Protein AF-A0A0H3J138-F1 (afdb_monomer)

Radius of gyration: 18.56 Å; Cα contacts (8 Å, |Δi|>4): 304; chains: 1; bounding box: 46×36×51 Å

Structure (mmCIF, N/CA/C/O backbone):
data_AF-A0A0H3J138-F1
#
_entry.id   AF-A0A0H3J138-F1
#
loop_
_atom_site.group_PDB
_atom_site.id
_atom_site.type_symbol
_atom_site.label_atom_id
_atom_site.label_alt_id
_atom_site.label_comp_id
_atom_site.label_asym_id
_atom_site.label_entity_id
_atom_site.label_seq_id
_atom_site.pdbx_PDB_ins_code
_atom_site.Cartn_x
_atom_site.Cartn_y
_atom_site.Cartn_z
_atom_site.occupancy
_atom_site.B_iso_or_equiv
_atom_site.auth_seq_id
_atom_site.auth_comp_id
_atom_site.auth_asym_id
_atom_site.auth_atom_id
_atom_site.pdbx_PDB_model_num
ATOM 1 N N . MET A 1 1 ? -14.182 -18.355 -0.536 1.00 46.69 1 MET A N 1
ATOM 2 C CA . MET A 1 1 ? -14.315 -16.948 -0.093 1.00 46.69 1 MET A CA 1
ATOM 3 C C . MET A 1 1 ? -13.134 -16.192 -0.667 1.00 46.69 1 MET A C 1
ATOM 5 O O . MET A 1 1 ? -12.049 -16.749 -0.670 1.00 46.69 1 MET A O 1
ATOM 9 N N . GLY A 1 2 ? -13.365 -15.033 -1.284 1.00 59.16 2 GLY A N 1
ATOM 10 C CA . GLY A 1 2 ? -12.344 -14.365 -2.094 1.00 59.16 2 GLY A CA 1
ATOM 11 C C . GLY A 1 2 ? -11.166 -13.872 -1.257 1.00 59.16 2 GLY A C 1
ATOM 12 O O . GLY A 1 2 ? -11.369 -13.222 -0.237 1.00 59.16 2 GLY A O 1
ATOM 13 N N . ASN A 1 3 ? -9.955 -14.162 -1.723 1.00 88.38 3 ASN A N 1
ATOM 14 C CA . ASN A 1 3 ? -8.698 -13.618 -1.225 1.00 88.38 3 ASN A CA 1
ATOM 15 C C . ASN A 1 3 ? -8.660 -12.098 -1.462 1.00 88.38 3 ASN A C 1
ATOM 17 O O . ASN A 1 3 ? -8.148 -11.668 -2.487 1.00 88.38 3 ASN A O 1
ATOM 21 N N . LEU A 1 4 ? -9.259 -11.282 -0.590 1.00 97.00 4 LEU A N 1
ATOM 22 C CA . LEU A 1 4 ? -9.386 -9.834 -0.793 1.00 97.00 4 LEU A CA 1
ATOM 23 C C . LEU A 1 4 ? -8.795 -9.047 0.377 1.00 97.00 4 LEU A C 1
ATOM 25 O O . LEU A 1 4 ? -9.140 -9.275 1.533 1.00 97.00 4 LEU A O 1
ATOM 29 N N . CYS A 1 5 ? -7.952 -8.073 0.053 1.00 98.25 5 CYS A N 1
ATOM 30 C CA . CYS A 1 5 ? -7.464 -7.055 0.969 1.00 98.25 5 CYS A CA 1
ATOM 31 C C . CYS A 1 5 ? -7.887 -5.670 0.472 1.00 98.25 5 CYS A C 1
ATOM 33 O O . CYS A 1 5 ? -7.784 -5.363 -0.717 1.00 98.25 5 CYS A O 1
ATOM 35 N N . TYR A 1 6 ? -8.341 -4.811 1.374 1.00 98.69 6 TYR A N 1
ATOM 36 C CA . TYR A 1 6 ? -8.591 -3.414 1.062 1.00 98.69 6 TYR A CA 1
ATOM 37 C C . TYR A 1 6 ? -7.384 -2.546 1.415 1.00 98.69 6 TYR A C 1
ATOM 39 O O . TYR A 1 6 ? -6.523 -2.910 2.216 1.00 98.69 6 TYR A O 1
ATOM 47 N N . THR A 1 7 ? -7.331 -1.344 0.855 1.00 98.69 7 THR A N 1
ATOM 48 C CA . THR A 1 7 ? -6.440 -0.286 1.341 1.00 98.69 7 THR A CA 1
ATOM 49 C C . THR A 1 7 ? -7.204 1.018 1.457 1.00 98.69 7 THR A C 1
ATOM 51 O O . THR A 1 7 ? -8.141 1.239 0.693 1.00 98.69 7 THR A O 1
ATOM 54 N N . VAL A 1 8 ? -6.786 1.894 2.362 1.00 98.50 8 VAL A N 1
ATOM 55 C CA . VAL A 1 8 ? -7.404 3.206 2.552 1.00 98.50 8 VAL A CA 1
ATOM 56 C C . VAL A 1 8 ? -6.351 4.247 2.925 1.00 98.50 8 VAL A C 1
ATOM 58 O O . VAL A 1 8 ? -5.428 3.988 3.700 1.00 98.50 8 VAL A O 1
ATOM 61 N N . GLY A 1 9 ? -6.475 5.438 2.348 1.00 97.69 9 GLY A N 1
ATOM 62 C CA . GLY A 1 9 ? -5.693 6.612 2.721 1.00 97.69 9 GLY A CA 1
ATOM 63 C C . GLY A 1 9 ? -6.544 7.581 3.521 1.00 97.69 9 GLY A C 1
ATOM 64 O O . GLY A 1 9 ? -7.623 7.949 3.057 1.00 97.69 9 GLY A O 1
ATOM 65 N N . TYR A 1 10 ? -6.082 8.011 4.697 1.00 95.81 10 TYR A N 1
ATOM 66 C CA . TYR A 1 10 ? -6.857 8.979 5.479 1.00 95.81 10 TYR A CA 1
ATOM 67 C C . TYR A 1 10 ? -6.649 10.425 5.017 1.00 95.81 10 TYR A C 1
ATOM 69 O O . TYR A 1 10 ? -7.579 11.213 5.097 1.00 95.81 10 TYR A O 1
ATOM 77 N N . SER A 1 11 ? -5.474 10.783 4.490 1.00 92.62 11 SER A N 1
ATOM 78 C CA . SER A 1 11 ? -5.143 12.123 3.985 1.00 92.62 11 SER A CA 1
ATOM 79 C C . SER A 1 11 ? -5.589 13.244 4.939 1.00 92.62 11 SER A C 1
ATOM 81 O O . SER A 1 11 ? -5.095 13.321 6.060 1.00 92.62 11 SER A O 1
ATOM 83 N N . ASN A 1 12 ? -6.519 14.100 4.520 1.00 89.50 12 ASN A N 1
ATOM 84 C CA . ASN A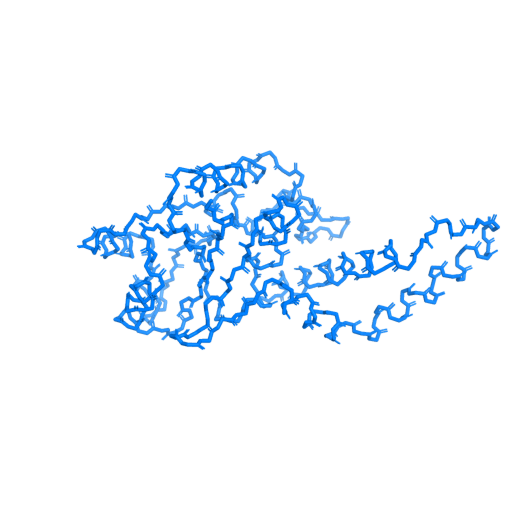 1 12 ? -7.159 15.143 5.325 1.00 89.50 12 ASN A CA 1
ATOM 85 C C . ASN A 1 12 ? -8.640 14.837 5.632 1.00 89.50 12 ASN A C 1
ATOM 87 O O . ASN A 1 12 ? -9.412 15.745 5.942 1.00 89.50 12 ASN A O 1
ATOM 91 N N . ARG A 1 13 ? -9.058 13.573 5.501 1.00 93.62 13 ARG A N 1
ATOM 92 C CA . ARG A 1 13 ? -10.439 13.132 5.712 1.00 93.62 13 ARG A CA 1
ATOM 93 C C . ARG A 1 13 ? -10.842 13.341 7.169 1.00 93.62 13 ARG A C 1
ATOM 95 O O . ARG A 1 13 ? -10.085 13.004 8.082 1.00 93.62 13 ARG A O 1
ATOM 102 N N . LYS A 1 14 ? -12.062 13.834 7.389 1.00 94.94 14 LYS A N 1
ATOM 103 C CA . LYS A 1 14 ? -12.650 13.900 8.731 1.00 94.94 14 LYS A CA 1
ATOM 104 C C . LYS A 1 14 ? -12.804 12.496 9.307 1.00 94.94 14 LYS A C 1
ATOM 106 O O . LYS A 1 14 ? -13.005 11.530 8.570 1.00 94.94 14 LYS A O 1
ATOM 111 N N . LEU A 1 15 ? -12.705 12.381 10.626 1.00 95.56 15 LEU A N 1
ATOM 112 C CA . LEU A 1 15 ? -12.764 11.084 11.291 1.00 95.56 15 LEU A CA 1
ATOM 113 C C . LEU A 1 15 ? -14.093 10.371 11.009 1.00 95.56 15 LEU A C 1
ATOM 115 O O . LEU A 1 15 ? -14.103 9.171 10.758 1.00 95.56 15 LEU A O 1
ATOM 119 N N . GLU A 1 16 ? -15.200 11.107 11.019 1.00 96.12 16 GLU A N 1
ATOM 120 C CA . GLU A 1 16 ? -16.545 10.574 10.805 1.00 96.12 16 GLU A CA 1
ATOM 121 C C . GLU A 1 16 ? -16.678 9.967 9.405 1.00 96.12 16 GLU A C 1
ATOM 123 O O . GLU A 1 16 ? -17.145 8.837 9.263 1.00 96.12 16 GLU A O 1
ATOM 128 N N . ASP A 1 17 ? -16.171 10.669 8.387 1.00 95.62 17 ASP A N 1
ATOM 129 C CA . ASP A 1 17 ? -16.153 10.192 7.002 1.00 95.62 17 ASP A CA 1
ATOM 130 C C . ASP A 1 17 ? -15.260 8.954 6.855 1.00 95.62 17 ASP A C 1
ATOM 132 O O . ASP A 1 17 ? -15.579 8.037 6.101 1.00 95.62 17 ASP A O 1
ATOM 136 N N . PHE A 1 18 ? -14.136 8.903 7.579 1.00 97.31 18 PHE A N 1
ATOM 137 C CA . PHE A 1 18 ? -13.255 7.737 7.585 1.00 97.31 18 PHE A CA 1
ATOM 138 C C . PHE A 1 18 ? -13.944 6.518 8.203 1.00 97.31 18 PHE A C 1
ATOM 140 O O . PHE A 1 18 ? -13.938 5.449 7.600 1.00 97.31 18 PHE A O 1
ATOM 147 N N . ILE A 1 19 ? -14.586 6.672 9.363 1.00 97.44 19 ILE A N 1
ATOM 148 C CA . ILE A 1 19 ? -15.324 5.583 10.018 1.00 97.44 19 ILE A CA 1
ATOM 149 C C . ILE A 1 19 ? -16.502 5.118 9.158 1.00 97.44 19 ILE A C 1
ATOM 151 O O . ILE A 1 19 ? -16.696 3.910 9.013 1.00 97.44 19 ILE A O 1
ATOM 155 N N . LYS A 1 20 ? -17.245 6.047 8.541 1.00 96.81 20 LYS A N 1
ATOM 156 C CA . LYS A 1 20 ? -18.315 5.707 7.595 1.00 96.81 20 LYS A CA 1
ATOM 157 C C . LYS A 1 20 ? -17.770 4.859 6.448 1.00 96.81 20 LYS A C 1
ATOM 159 O O . LYS A 1 20 ? -18.299 3.785 6.185 1.00 96.81 20 LYS A O 1
ATOM 164 N N . LEU A 1 21 ? -16.659 5.282 5.848 1.00 96.81 21 LEU A N 1
ATOM 165 C CA . LEU A 1 21 ? -16.018 4.551 4.761 1.00 96.81 21 LEU A CA 1
ATOM 166 C C . LEU A 1 21 ? -15.612 3.130 5.184 1.00 96.81 21 LEU A C 1
ATOM 168 O O . LEU A 1 21 ? -15.838 2.177 4.446 1.00 96.81 21 LEU A O 1
ATOM 172 N N . LEU A 1 22 ? -15.059 2.949 6.387 1.00 97.94 22 LEU A N 1
ATOM 173 C CA . LEU A 1 22 ? -14.753 1.608 6.898 1.00 97.94 22 LEU A CA 1
ATOM 174 C C . LEU A 1 22 ? -16.014 0.751 7.063 1.00 97.94 22 LEU A C 1
ATOM 176 O O . LEU A 1 22 ? -15.999 -0.430 6.717 1.00 97.94 22 LEU A O 1
ATOM 180 N N . SER A 1 23 ? -17.101 1.347 7.555 1.00 96.69 23 SER A N 1
ATOM 181 C CA . SER A 1 23 ? -18.392 0.680 7.734 1.00 96.69 23 SER A CA 1
ATOM 182 C C . SER A 1 23 ? -19.013 0.247 6.402 1.00 96.69 23 SER A C 1
ATOM 184 O O . SER A 1 23 ? -19.437 -0.902 6.276 1.00 96.69 23 SER A O 1
ATOM 186 N N . ASP A 1 24 ? -19.013 1.120 5.392 1.00 96.12 24 ASP A N 1
ATOM 187 C CA . ASP A 1 24 ? -19.590 0.853 4.064 1.00 96.12 24 ASP A CA 1
ATOM 188 C C . ASP A 1 24 ? -18.923 -0.362 3.395 1.00 96.12 24 ASP A C 1
ATOM 190 O O . ASP A 1 24 ? -19.585 -1.221 2.809 1.00 96.12 24 ASP A O 1
ATOM 194 N N . TYR A 1 25 ? -17.605 -0.494 3.575 1.00 96.62 25 TYR A N 1
ATOM 195 C CA . TYR A 1 25 ? -16.815 -1.626 3.086 1.00 96.62 25 TYR A CA 1
ATOM 196 C C . TYR A 1 25 ? -16.734 -2.795 4.077 1.00 96.62 25 TYR A C 1
ATOM 198 O O . TYR A 1 25 ? -16.050 -3.783 3.804 1.00 96.62 25 TYR A O 1
ATOM 206 N N . LYS A 1 26 ? -17.450 -2.716 5.208 1.00 96.88 26 LYS A N 1
ATOM 207 C CA . LYS A 1 26 ? -17.508 -3.728 6.279 1.00 96.88 26 LYS A CA 1
ATOM 208 C C . LYS A 1 26 ? -16.132 -4.100 6.836 1.00 96.88 26 LYS A C 1
ATOM 210 O O . LYS A 1 26 ? -15.896 -5.258 7.191 1.00 96.88 26 LYS A O 1
ATOM 215 N N . ILE A 1 27 ? -15.205 -3.148 6.857 1.00 98.31 27 ILE A N 1
ATOM 216 C CA . ILE A 1 27 ? -13.851 -3.348 7.366 1.00 98.31 27 ILE A CA 1
ATOM 217 C C . ILE A 1 27 ? -13.933 -3.600 8.867 1.00 98.31 27 ILE A C 1
ATOM 219 O O . ILE A 1 27 ? -14.425 -2.766 9.622 1.00 98.31 27 ILE A O 1
ATOM 223 N N . ASN A 1 28 ? -13.421 -4.749 9.303 1.00 98.44 28 ASN A N 1
ATOM 224 C CA . ASN A 1 28 ? -13.383 -5.123 10.719 1.00 98.44 28 ASN A CA 1
ATOM 225 C C . ASN A 1 28 ? -11.960 -5.112 11.294 1.00 98.44 28 ASN A C 1
ATOM 227 O O . ASN A 1 28 ? -11.782 -5.264 12.502 1.00 98.44 28 ASN A O 1
ATOM 231 N N . CYS A 1 29 ? -10.944 -4.900 10.452 1.00 98.69 29 CYS A N 1
ATOM 232 C CA . CYS A 1 29 ? -9.559 -4.793 10.874 1.00 98.69 29 CYS A CA 1
ATOM 233 C C . CYS A 1 29 ? -8.797 -3.756 10.038 1.00 98.69 29 CYS A C 1
ATOM 235 O O . CYS A 1 29 ? -8.735 -3.839 8.814 1.00 98.69 29 CYS A O 1
ATOM 237 N N . ILE A 1 30 ? -8.180 -2.790 10.715 1.00 98.81 30 ILE A N 1
ATOM 238 C CA . ILE A 1 30 ? -7.234 -1.839 10.138 1.00 98.81 30 ILE A CA 1
ATOM 239 C C . ILE A 1 30 ? -5.818 -2.296 10.451 1.00 98.81 30 ILE A C 1
ATOM 241 O O . ILE A 1 30 ? -5.446 -2.453 11.617 1.00 98.81 30 ILE A O 1
ATOM 245 N N . VAL A 1 31 ? -5.017 -2.440 9.399 1.00 98.75 31 VAL A N 1
ATOM 246 C CA . VAL A 1 31 ? -3.574 -2.649 9.506 1.00 98.75 31 VAL A CA 1
ATOM 247 C C . VAL A 1 31 ? -2.868 -1.356 9.133 1.00 98.75 31 VAL A C 1
ATOM 249 O O . VAL A 1 31 ? -2.875 -0.935 7.981 1.00 98.75 31 VAL A O 1
ATOM 252 N N . ASP A 1 32 ? -2.266 -0.702 10.115 1.00 98.62 32 ASP A N 1
ATOM 253 C CA . ASP A 1 32 ? -1.530 0.541 9.915 1.00 98.62 32 ASP A CA 1
ATOM 254 C C . ASP A 1 32 ? -0.099 0.249 9.470 1.00 98.62 32 ASP A C 1
ATOM 256 O O . ASP A 1 32 ? 0.706 -0.286 10.240 1.00 98.62 32 ASP A O 1
ATOM 260 N N . VAL A 1 33 ? 0.199 0.601 8.219 1.00 98.19 33 VAL A N 1
ATOM 261 C CA . VAL A 1 33 ? 1.484 0.321 7.561 1.00 98.19 33 VAL A CA 1
ATO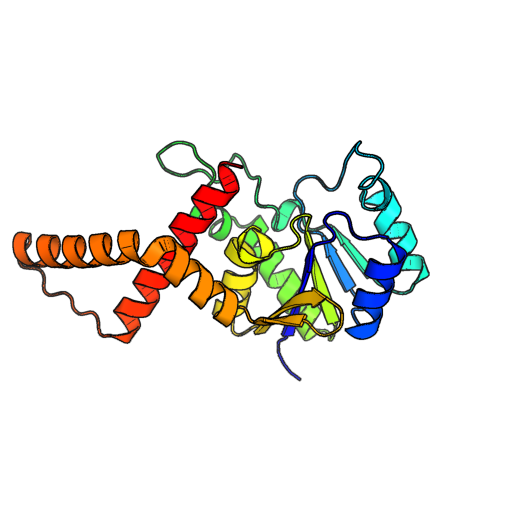M 262 C C . VAL A 1 33 ? 2.411 1.538 7.543 1.00 98.19 33 VAL A C 1
ATOM 264 O O . VAL A 1 33 ? 3.446 1.517 6.879 1.00 98.19 33 VAL A O 1
ATOM 267 N N . ARG A 1 34 ? 2.063 2.621 8.250 1.00 97.19 34 ARG A N 1
ATOM 268 C CA . ARG A 1 34 ? 2.915 3.814 8.358 1.00 97.19 34 ARG A CA 1
ATOM 269 C C . ARG A 1 34 ? 4.143 3.505 9.201 1.00 97.19 34 ARG A C 1
ATOM 271 O O . ARG A 1 34 ? 3.997 3.076 10.338 1.00 97.19 34 ARG A O 1
ATOM 278 N N . SER A 1 35 ? 5.342 3.818 8.711 1.00 94.50 35 SER A N 1
ATOM 279 C CA . SER A 1 35 ? 6.570 3.696 9.517 1.00 94.50 35 SER A CA 1
ATOM 280 C C . SER A 1 35 ? 6.531 4.561 10.784 1.00 94.50 35 SER A C 1
ATOM 282 O O . SER A 1 35 ? 7.039 4.159 11.826 1.00 94.50 35 SER A O 1
ATOM 284 N N . ILE A 1 36 ? 5.915 5.747 10.700 1.00 93.81 36 ILE A N 1
ATOM 285 C CA . ILE A 1 36 ? 5.761 6.687 11.817 1.00 93.81 36 ILE A CA 1
ATOM 286 C C . ILE A 1 36 ? 4.287 7.118 11.879 1.00 93.81 36 ILE A C 1
ATOM 288 O O . ILE A 1 36 ? 3.882 8.038 11.171 1.00 93.81 36 ILE A O 1
ATOM 292 N N . PRO A 1 37 ? 3.445 6.457 12.693 1.00 94.50 37 PRO A N 1
ATOM 293 C CA . PRO A 1 37 ? 2.016 6.759 12.802 1.00 94.50 37 PRO A CA 1
ATOM 294 C C . PRO A 1 37 ? 1.752 7.914 13.789 1.00 94.50 37 PRO A C 1
ATOM 296 O O . PRO A 1 37 ? 0.929 7.791 14.702 1.00 94.50 37 PRO A O 1
ATOM 299 N N . HIS A 1 38 ? 2.492 9.014 13.641 1.00 94.62 38 HIS A N 1
ATOM 300 C CA . HIS A 1 38 ? 2.397 10.204 14.488 1.00 94.62 38 HIS A CA 1
ATOM 301 C C . HIS A 1 38 ? 2.564 11.475 13.654 1.00 94.62 38 HIS A C 1
ATOM 303 O O . HIS A 1 38 ? 3.462 11.560 12.821 1.00 94.62 38 HIS A O 1
ATOM 309 N N . SER A 1 39 ? 1.714 12.464 13.905 1.00 91.38 39 SER A N 1
ATOM 310 C CA . SER A 1 39 ? 1.748 13.790 13.303 1.00 91.38 39 SER A CA 1
ATOM 311 C C . SER A 1 39 ? 1.398 14.852 14.342 1.00 91.38 39 SER A C 1
ATOM 313 O O . SER A 1 39 ? 0.526 14.650 15.191 1.00 91.38 39 SER A O 1
ATOM 315 N N . ASN A 1 40 ? 2.074 15.998 14.244 1.00 90.88 40 ASN A N 1
ATOM 316 C CA . ASN A 1 40 ? 1.773 17.198 15.029 1.00 90.88 40 ASN A CA 1
ATOM 317 C C . ASN A 1 40 ? 0.797 18.140 14.302 1.00 90.88 40 ASN A C 1
ATOM 319 O O . ASN A 1 40 ? 0.370 19.134 14.878 1.00 90.88 40 ASN A O 1
ATOM 323 N N . TYR A 1 41 ? 0.448 17.851 13.043 1.00 89.81 41 TYR A N 1
ATOM 324 C CA . TYR A 1 41 ? -0.555 18.622 12.314 1.00 89.81 41 TYR A CA 1
ATOM 325 C C . TYR A 1 41 ? -1.944 18.331 12.884 1.00 89.81 41 TYR A C 1
ATOM 327 O O . TYR A 1 41 ? -2.365 17.174 12.926 1.00 89.81 41 TYR A O 1
ATOM 335 N N . GLU A 1 42 ? -2.665 19.373 13.290 1.00 85.12 42 GLU A N 1
ATOM 336 C CA . GLU A 1 42 ? -3.948 19.262 13.994 1.00 85.12 42 GLU A CA 1
ATOM 337 C C . GLU A 1 42 ? -4.969 18.400 13.232 1.00 85.12 42 GLU A C 1
ATOM 339 O O . GLU A 1 42 ? -5.547 17.476 13.804 1.00 85.12 42 GLU A O 1
ATOM 344 N N . GLY A 1 43 ? -5.090 18.590 11.913 1.00 85.94 43 GLY A N 1
ATOM 345 C CA . GLY A 1 43 ? -5.998 17.804 11.067 1.00 85.94 43 GLY A CA 1
ATOM 346 C C . GLY A 1 43 ? -5.619 16.323 10.910 1.00 85.94 43 GLY A C 1
ATOM 347 O O . GLY A 1 43 ? -6.439 15.528 10.460 1.00 85.94 43 GLY A O 1
ATOM 348 N N . ALA A 1 44 ? -4.401 15.928 11.295 1.00 92.06 44 ALA A N 1
ATOM 349 C CA . ALA A 1 44 ? -3.926 14.543 11.256 1.00 92.06 44 ALA A CA 1
ATOM 350 C C . ALA A 1 44 ? -3.704 13.934 12.653 1.00 92.06 44 ALA A C 1
ATOM 352 O O . ALA A 1 44 ? -3.538 12.719 12.759 1.00 92.06 44 ALA A O 1
ATOM 353 N N . ALA A 1 45 ? -3.733 14.733 13.725 1.00 94.31 45 ALA A N 1
ATOM 354 C CA . ALA A 1 45 ? -3.454 14.283 15.090 1.00 94.31 45 ALA A CA 1
ATOM 355 C C . ALA A 1 45 ? -4.458 13.227 15.593 1.00 94.31 45 ALA A C 1
ATOM 357 O O . ALA A 1 45 ? -4.114 12.345 16.387 1.00 94.31 45 ALA A O 1
ATOM 358 N N . VAL A 1 46 ? -5.698 13.260 15.090 1.00 95.88 46 VAL A N 1
ATOM 359 C CA . VAL A 1 46 ? -6.710 12.225 15.362 1.00 95.88 46 VAL A CA 1
ATOM 360 C C . VAL A 1 46 ? -6.290 10.846 14.835 1.00 95.88 46 VAL A C 1
ATOM 362 O O . VAL A 1 46 ? -6.618 9.825 15.438 1.00 95.88 46 VAL A O 1
ATOM 365 N N . TYR A 1 47 ? -5.484 10.814 13.768 1.00 97.31 47 TYR A N 1
ATOM 366 C CA . TYR A 1 47 ? -4.932 9.599 13.173 1.00 97.31 47 TYR A CA 1
ATOM 367 C C . TYR A 1 47 ? -3.625 9.142 13.831 1.00 97.31 47 TYR A C 1
ATOM 369 O O . TYR A 1 47 ? -3.027 8.167 13.369 1.00 97.31 47 TYR A O 1
ATOM 377 N N . ASN A 1 48 ? -3.159 9.791 14.903 1.00 97.62 48 ASN A N 1
ATOM 378 C CA . ASN A 1 48 ? -2.028 9.281 15.679 1.00 97.62 48 ASN A CA 1
ATOM 379 C C . ASN A 1 48 ? -2.389 7.922 16.277 1.00 97.62 48 ASN A C 1
ATOM 381 O O . ASN A 1 48 ? -3.516 7.722 16.735 1.00 97.62 48 ASN A O 1
ATOM 385 N N . ARG A 1 49 ? -1.428 6.991 16.279 1.00 97.06 49 ARG A N 1
AT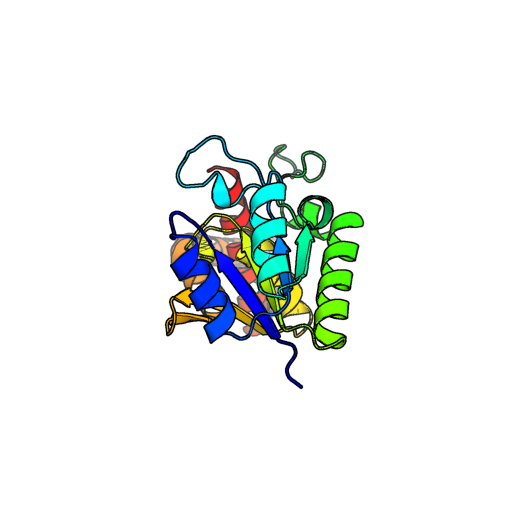OM 386 C CA . ARG A 1 49 ? -1.640 5.573 16.623 1.00 97.06 49 ARG A CA 1
ATOM 387 C C . ARG A 1 49 ? -2.537 5.361 17.840 1.00 97.06 49 ARG A C 1
ATOM 389 O O . ARG A 1 49 ? -3.494 4.595 17.774 1.00 97.06 49 ARG A O 1
ATOM 396 N N . ASP A 1 50 ? -2.229 6.026 18.948 1.00 96.50 50 ASP A N 1
ATOM 397 C CA . ASP A 1 50 ? -2.922 5.785 20.214 1.00 96.50 50 ASP A CA 1
ATOM 398 C C . ASP A 1 50 ? -4.354 6.345 20.210 1.00 96.50 50 ASP A C 1
ATOM 400 O O . ASP A 1 50 ? -5.236 5.775 20.855 1.00 96.50 50 ASP A O 1
ATOM 404 N N . ASN A 1 51 ? -4.603 7.412 19.444 1.00 97.31 51 ASN A N 1
ATOM 405 C CA . ASN A 1 51 ? -5.926 8.009 19.265 1.00 97.31 51 ASN A CA 1
ATOM 406 C C . ASN A 1 51 ? -6.790 7.131 18.358 1.00 97.31 51 ASN A C 1
ATOM 408 O O . ASN A 1 51 ? -7.844 6.649 18.783 1.00 97.31 51 ASN A O 1
ATOM 412 N N . ILE A 1 52 ? -6.310 6.853 17.141 1.00 97.94 52 ILE A N 1
ATOM 413 C CA . ILE A 1 52 ? -7.073 6.097 16.144 1.00 97.94 52 ILE A CA 1
ATOM 414 C C . ILE A 1 52 ? -7.365 4.672 16.618 1.00 97.94 52 ILE A C 1
ATOM 416 O O . ILE A 1 52 ? -8.481 4.190 16.446 1.00 97.94 52 ILE A O 1
ATOM 420 N N . LYS A 1 53 ? -6.425 4.028 17.326 1.00 98.50 53 LYS A N 1
ATOM 421 C CA . LYS A 1 53 ? -6.642 2.715 17.949 1.00 98.50 53 LYS A CA 1
ATOM 422 C C . LYS A 1 53 ? -7.821 2.731 18.921 1.00 98.50 53 LYS A C 1
ATOM 424 O O . LYS A 1 53 ? -8.670 1.846 18.868 1.00 98.50 53 LYS A O 1
ATOM 429 N N . LYS A 1 54 ? -7.877 3.719 19.823 1.00 98.25 54 LYS A N 1
ATOM 430 C CA . LYS A 1 54 ? -8.970 3.839 20.803 1.00 98.25 54 LYS A CA 1
ATOM 431 C C . LYS A 1 54 ? -10.310 4.070 20.109 1.00 98.25 54 LYS A C 1
ATOM 433 O O . LYS A 1 54 ? -11.305 3.489 20.529 1.00 98.25 54 LYS A O 1
ATOM 438 N N . ILE A 1 55 ? -10.330 4.905 19.072 1.00 98.00 55 ILE A N 1
ATOM 439 C CA . ILE A 1 55 ? -11.543 5.215 18.310 1.00 98.00 55 ILE A CA 1
ATOM 440 C C . ILE A 1 55 ? -12.052 3.971 17.577 1.00 98.00 55 ILE A C 1
ATOM 442 O O . ILE A 1 55 ? -13.204 3.594 17.766 1.00 98.00 55 ILE A O 1
ATOM 446 N N . LEU A 1 56 ? -11.195 3.301 16.803 1.00 98.44 56 LEU A N 1
ATOM 447 C CA . LEU A 1 56 ? -11.566 2.112 16.029 1.00 98.44 56 LEU A CA 1
ATOM 448 C C . LEU A 1 56 ? -12.043 0.969 16.928 1.00 98.44 56 LEU A C 1
ATOM 450 O O . LEU A 1 56 ? -13.093 0.387 16.670 1.00 98.44 56 LEU A O 1
ATOM 454 N N . ASN A 1 57 ? -11.348 0.718 18.041 1.00 98.00 57 ASN A N 1
ATOM 455 C CA . ASN A 1 57 ? -11.749 -0.324 18.984 1.00 98.00 57 ASN A CA 1
ATOM 456 C C . ASN A 1 57 ? -13.140 -0.061 19.589 1.00 98.00 57 ASN A C 1
ATOM 458 O O . ASN A 1 57 ? -13.894 -1.007 19.800 1.00 98.00 57 ASN A O 1
ATOM 462 N N . LYS A 1 58 ? -13.510 1.205 19.846 1.00 97.88 58 LYS A N 1
ATOM 463 C CA . LYS A 1 58 ? -14.867 1.564 20.308 1.00 97.88 58 LYS A CA 1
ATOM 464 C C . LYS A 1 58 ? -15.946 1.278 19.258 1.00 97.88 58 LYS A C 1
ATOM 466 O O . LYS A 1 58 ? -17.091 1.066 19.633 1.00 97.88 58 LYS A O 1
ATOM 471 N N . GLN A 1 59 ? -15.576 1.258 17.979 1.00 97.19 59 GLN A N 1
ATOM 472 C CA . GLN A 1 59 ? -16.448 0.892 16.858 1.00 97.19 59 GLN A CA 1
ATOM 473 C C . GLN A 1 59 ? -16.403 -0.614 16.538 1.00 97.19 59 GLN A C 1
ATOM 475 O O . GLN A 1 59 ? -16.965 -1.047 15.539 1.00 97.19 59 GLN A O 1
ATOM 480 N N . GLY A 1 60 ? -15.712 -1.426 17.351 1.00 97.50 60 GLY A N 1
ATOM 481 C CA . GLY A 1 60 ? -15.556 -2.863 17.107 1.00 97.50 60 GLY A CA 1
ATOM 482 C C . GLY A 1 60 ? -14.585 -3.213 15.972 1.00 97.50 60 GLY A C 1
ATOM 483 O O . GLY A 1 60 ? -14.560 -4.358 15.529 1.00 97.50 60 GLY A O 1
ATOM 484 N N . ILE A 1 61 ? -13.776 -2.255 15.508 1.00 98.62 61 ILE A N 1
ATOM 485 C CA . ILE A 1 61 ? -12.774 -2.459 14.457 1.00 98.62 61 ILE A CA 1
ATOM 486 C C . ILE A 1 61 ? -11.417 -2.703 15.115 1.00 98.62 61 ILE A C 1
ATOM 488 O O . ILE A 1 61 ? -10.914 -1.860 15.860 1.00 98.62 61 ILE A O 1
ATOM 492 N N . TYR A 1 62 ? -10.789 -3.841 14.817 1.00 98.56 62 TYR A N 1
ATOM 493 C CA . TYR A 1 62 ? -9.447 -4.140 15.309 1.00 98.56 62 TYR A CA 1
ATOM 494 C C . TYR A 1 62 ? -8.420 -3.207 14.677 1.00 98.56 62 TYR A C 1
ATOM 496 O O . TYR A 1 62 ? -8.378 -3.058 13.461 1.00 98.56 62 TYR A O 1
ATOM 504 N N . TYR A 1 63 ? -7.529 -2.646 15.486 1.00 98.69 63 TYR A N 1
ATOM 505 C CA . TYR A 1 63 ? -6.384 -1.888 14.991 1.00 98.69 63 TYR A CA 1
ATOM 506 C C . TYR A 1 63 ? -5.075 -2.633 15.262 1.00 98.69 63 TYR A C 1
ATOM 508 O O . TYR A 1 63 ? -4.734 -2.926 16.415 1.00 98.69 63 TYR A O 1
ATOM 516 N N . ILE A 1 64 ? -4.316 -2.897 14.199 1.00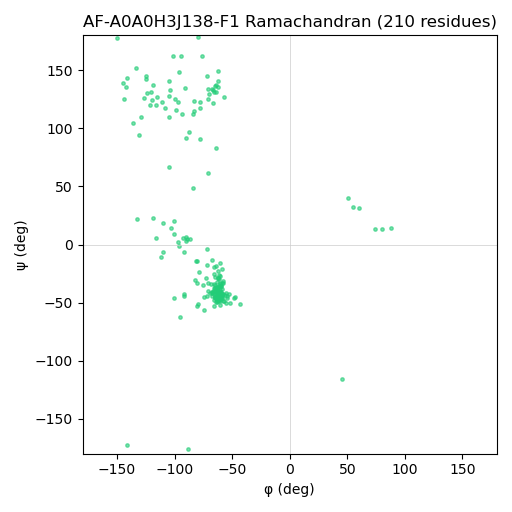 98.38 64 ILE A N 1
ATOM 517 C CA . ILE A 1 64 ? -3.016 -3.563 14.245 1.00 98.38 64 ILE A CA 1
ATOM 518 C C . ILE A 1 64 ? -1.967 -2.638 13.635 1.00 98.38 64 ILE A C 1
ATOM 520 O O . ILE A 1 64 ? -2.030 -2.287 12.463 1.00 98.38 64 ILE A O 1
ATOM 524 N N . TYR A 1 65 ? -0.961 -2.276 14.424 1.00 98.38 65 TYR A N 1
ATOM 525 C CA . TYR A 1 65 ? 0.205 -1.566 13.910 1.00 98.38 65 TYR A CA 1
ATOM 526 C C . TYR A 1 65 ? 1.205 -2.560 13.309 1.00 98.38 65 TYR A C 1
ATOM 528 O O . TYR A 1 65 ? 1.636 -3.479 14.009 1.00 98.38 65 TYR A O 1
ATOM 536 N N . MET A 1 66 ? 1.568 -2.366 12.039 1.00 98.06 66 MET A N 1
ATOM 537 C CA . MET A 1 66 ? 2.561 -3.173 11.313 1.00 98.06 66 MET A CA 1
ATOM 538 C C . MET A 1 66 ? 3.577 -2.307 10.558 1.00 98.06 66 MET A C 1
ATOM 540 O O . MET A 1 66 ? 4.220 -2.768 9.623 1.00 98.06 66 MET A O 1
ATOM 544 N N . GLY A 1 67 ? 3.754 -1.044 10.955 1.00 96.12 67 GLY A N 1
ATOM 545 C CA . GLY A 1 67 ? 4.731 -0.143 10.337 1.00 96.12 67 GLY A CA 1
ATOM 546 C C . GLY A 1 67 ? 6.193 -0.567 10.512 1.00 96.12 67 GLY A C 1
ATOM 547 O O . GLY A 1 67 ? 7.042 -0.110 9.754 1.00 96.12 67 GLY A O 1
ATOM 548 N N . LYS A 1 68 ? 6.501 -1.451 11.475 1.00 94.06 68 LYS A N 1
ATOM 549 C CA . LYS A 1 68 ? 7.851 -2.024 11.642 1.00 94.06 68 LYS A CA 1
ATOM 550 C C . LYS A 1 68 ? 8.161 -3.086 10.588 1.00 94.06 68 LYS A C 1
ATOM 552 O O . LYS A 1 68 ? 9.307 -3.243 10.189 1.00 94.06 68 LYS A O 1
ATOM 557 N N . GLU A 1 69 ? 7.152 -3.847 10.186 1.00 96.06 69 GLU A N 1
ATOM 558 C CA . GLU A 1 69 ? 7.273 -4.926 9.213 1.00 96.06 69 GLU A CA 1
ATOM 559 C C . GLU A 1 69 ? 7.009 -4.425 7.790 1.00 96.06 69 GLU A C 1
ATOM 561 O O . GLU A 1 69 ? 7.728 -4.786 6.869 1.00 96.06 69 GLU A O 1
ATOM 566 N N . LEU A 1 70 ? 5.988 -3.586 7.615 1.00 97.06 70 LEU A N 1
ATOM 567 C CA . LEU A 1 70 ? 5.427 -3.194 6.319 1.00 97.06 70 LEU A CA 1
ATOM 568 C C . LEU A 1 70 ? 5.581 -1.699 6.000 1.00 97.06 70 LEU A C 1
ATOM 570 O O . LEU A 1 70 ? 5.042 -1.214 5.004 1.00 97.06 70 LEU A O 1
ATOM 574 N N . GLY A 1 71 ? 6.285 -0.946 6.842 1.00 93.88 71 GLY A N 1
ATOM 575 C CA . GLY A 1 71 ? 6.638 0.437 6.547 1.00 93.88 71 GLY A CA 1
ATOM 576 C C . GLY A 1 71 ? 7.702 0.532 5.454 1.00 93.88 71 GLY A C 1
ATOM 577 O O . GLY A 1 71 ? 8.608 -0.294 5.386 1.00 93.88 71 GLY A O 1
ATOM 578 N N . ALA A 1 72 ? 7.614 1.566 4.616 1.00 87.38 72 ALA A N 1
ATOM 579 C CA . ALA A 1 72 ? 8.578 1.800 3.539 1.00 87.38 72 ALA A CA 1
ATOM 580 C C . ALA A 1 72 ? 9.886 2.467 3.991 1.00 87.38 72 ALA A C 1
ATOM 582 O O . ALA A 1 72 ? 10.854 2.462 3.242 1.00 87.38 72 ALA A O 1
ATOM 583 N N . ARG A 1 73 ? 9.945 3.039 5.202 1.00 83.38 73 ARG A N 1
ATOM 584 C CA . ARG A 1 73 ? 11.184 3.610 5.749 1.00 83.38 73 ARG A CA 1
ATOM 585 C C . ARG A 1 73 ? 11.979 2.527 6.469 1.00 83.38 73 ARG A C 1
ATOM 587 O O . ARG A 1 73 ? 11.685 2.219 7.622 1.00 83.38 73 ARG A O 1
ATOM 594 N N . ASN A 1 74 ? 12.954 1.952 5.770 1.00 81.25 74 ASN A N 1
ATOM 595 C CA . ASN A 1 74 ? 13.927 1.024 6.333 1.00 81.25 74 ASN A CA 1
ATOM 596 C C . ASN A 1 74 ? 15.325 1.376 5.804 1.00 81.25 74 ASN A C 1
ATOM 598 O O . ASN A 1 74 ? 15.642 1.089 4.652 1.00 81.25 74 ASN A O 1
ATOM 602 N N . GLU A 1 75 ? 16.135 2.003 6.655 1.00 78.12 75 GLU A N 1
ATOM 603 C CA . GLU A 1 75 ? 17.476 2.506 6.321 1.00 78.12 75 GLU A CA 1
ATOM 604 C C . GLU A 1 75 ? 18.474 1.387 5.981 1.00 78.12 75 GLU A C 1
ATOM 606 O O . GLU A 1 75 ? 19.463 1.632 5.303 1.00 78.12 75 GLU A O 1
ATOM 611 N N . GLU A 1 76 ? 18.201 0.145 6.388 1.00 82.75 76 GLU A N 1
ATOM 612 C CA . GLU A 1 76 ? 19.030 -1.016 6.038 1.00 82.75 76 GLU A CA 1
ATOM 613 C C . GLU A 1 76 ? 18.707 -1.565 4.638 1.00 82.75 76 GLU A C 1
ATOM 615 O O . GLU A 1 76 ? 19.449 -2.378 4.091 1.00 82.75 76 GLU A O 1
ATOM 620 N N . CYS A 1 77 ? 17.577 -1.161 4.051 1.00 87.31 77 CYS A N 1
ATOM 621 C CA . CYS A 1 77 ? 17.092 -1.670 2.771 1.00 87.31 77 CYS A CA 1
ATOM 622 C C . CYS A 1 77 ? 17.322 -0.647 1.659 1.00 87.31 77 CYS A C 1
ATOM 624 O O . CYS A 1 77 ? 16.369 -0.107 1.095 1.00 87.31 77 CYS A O 1
ATOM 626 N N . ILE A 1 78 ? 18.591 -0.408 1.346 1.00 87.75 78 ILE A N 1
ATOM 627 C CA . ILE A 1 78 ? 19.029 0.535 0.314 1.00 87.75 78 ILE A CA 1
ATOM 628 C C . ILE A 1 78 ? 19.430 -0.168 -0.992 1.00 87.75 78 ILE A C 1
ATOM 630 O O . ILE A 1 78 ? 19.622 -1.389 -1.018 1.00 87.75 78 ILE A O 1
ATOM 634 N N . ASP A 1 79 ? 19.492 0.584 -2.089 1.00 85.81 79 ASP A N 1
ATOM 635 C CA . ASP A 1 79 ? 20.137 0.186 -3.340 1.00 85.81 79 ASP A CA 1
ATOM 636 C C . ASP A 1 79 ? 21.631 0.561 -3.359 1.00 85.81 79 ASP A C 1
ATOM 638 O O . ASP A 1 79 ? 22.199 1.063 -2.387 1.00 85.81 79 ASP A O 1
ATOM 642 N N . GLU A 1 80 ? 22.278 0.310 -4.495 1.00 83.75 80 GLU A N 1
ATOM 643 C CA . GLU A 1 80 ? 23.685 0.634 -4.759 1.00 83.75 80 GLU A CA 1
ATOM 644 C C . GLU A 1 80 ? 24.021 2.134 -4.679 1.00 83.75 80 GLU A C 1
ATOM 646 O O . GLU A 1 80 ? 25.193 2.491 -4.564 1.00 83.75 80 GLU A O 1
ATOM 651 N N . LYS A 1 81 ? 23.013 3.014 -4.710 1.00 84.00 81 LYS A N 1
ATOM 652 C CA . LYS A 1 81 ? 23.162 4.469 -4.577 1.00 84.00 81 LYS A CA 1
ATOM 653 C C . LYS A 1 81 ? 22.924 4.953 -3.149 1.00 84.00 81 LYS A C 1
ATOM 655 O O . LYS A 1 81 ? 23.062 6.145 -2.884 1.00 84.00 81 LYS A O 1
ATOM 660 N N . GLY A 1 82 ? 22.600 4.045 -2.227 1.00 83.81 82 GLY A N 1
ATOM 661 C CA . GLY A 1 82 ? 22.266 4.383 -0.848 1.00 83.81 82 GLY A CA 1
ATOM 662 C C . GLY A 1 82 ? 20.831 4.875 -0.664 1.00 83.81 82 GLY A C 1
ATOM 663 O O . GLY A 1 82 ? 20.510 5.418 0.391 1.00 83.81 82 GLY A O 1
ATOM 664 N N . GLU A 1 83 ? 19.964 4.695 -1.661 1.00 85.94 83 GLU A N 1
ATOM 665 C CA . GLU A 1 83 ? 18.567 5.129 -1.618 1.00 85.94 83 GLU A CA 1
ATOM 666 C C . GLU A 1 83 ? 17.667 3.970 -1.189 1.00 85.94 83 GLU A C 1
ATOM 668 O O . GLU A 1 83 ? 17.950 2.813 -1.485 1.00 85.94 83 GLU A O 1
ATOM 673 N N . ILE A 1 84 ? 16.560 4.249 -0.491 1.00 87.38 84 ILE A N 1
ATOM 674 C CA . ILE A 1 84 ? 15.626 3.196 -0.064 1.00 87.38 84 ILE A CA 1
ATOM 675 C C . ILE A 1 84 ? 15.137 2.408 -1.288 1.00 87.38 84 ILE A C 1
ATOM 677 O O . ILE A 1 84 ? 14.565 2.971 -2.223 1.00 87.38 84 ILE A O 1
ATOM 681 N N . SER A 1 85 ? 15.283 1.084 -1.234 1.00 91.19 85 SER A N 1
ATOM 682 C CA . SER A 1 85 ? 14.910 0.162 -2.304 1.00 91.19 85 SER A CA 1
ATOM 683 C C . SER A 1 85 ? 13.802 -0.780 -1.866 1.00 91.19 85 SER A C 1
ATOM 685 O O . SER A 1 85 ? 13.958 -1.600 -0.958 1.00 91.19 85 SER A O 1
ATOM 687 N N . TYR A 1 86 ? 12.672 -0.724 -2.569 1.00 94.00 86 TYR A N 1
ATOM 688 C CA . TYR A 1 86 ? 11.557 -1.637 -2.319 1.00 94.00 86 TYR A CA 1
ATOM 689 C C . TYR A 1 86 ? 11.927 -3.088 -2.626 1.00 94.00 86 TYR A C 1
ATOM 691 O O . TYR A 1 86 ? 11.424 -3.993 -1.970 1.00 94.00 86 TYR A O 1
ATOM 699 N N . GLU A 1 87 ? 12.857 -3.333 -3.546 1.00 92.56 87 GLU A N 1
ATOM 700 C CA . GLU A 1 87 ? 13.367 -4.680 -3.810 1.00 92.56 87 GLU A CA 1
ATOM 701 C C . GLU A 1 87 ? 14.167 -5.222 -2.622 1.00 92.56 87 GLU A C 1
ATOM 703 O O . GLU A 1 87 ? 13.986 -6.379 -2.228 1.00 92.56 87 GLU A O 1
ATOM 708 N N . SER A 1 88 ? 15.006 -4.381 -2.008 1.00 93.12 88 SER A N 1
ATOM 709 C CA . SER A 1 88 ? 15.725 -4.718 -0.775 1.00 93.12 88 SER A CA 1
ATOM 710 C C . SER A 1 88 ? 14.749 -4.957 0.383 1.00 93.12 88 SER A C 1
ATOM 712 O O . SER A 1 88 ? 14.870 -5.963 1.088 1.00 93.12 88 SER A O 1
ATOM 714 N N . ILE A 1 89 ? 13.709 -4.121 0.525 1.00 94.81 89 ILE A N 1
ATOM 715 C CA . ILE A 1 89 ? 12.658 -4.314 1.542 1.00 94.81 89 ILE A CA 1
ATOM 716 C C . ILE A 1 89 ? 11.938 -5.653 1.343 1.00 94.81 89 ILE A C 1
ATOM 718 O O . ILE A 1 89 ? 11.784 -6.411 2.299 1.00 94.81 89 ILE A O 1
ATOM 722 N N . ARG A 1 90 ? 11.558 -6.007 0.109 1.00 94.75 90 ARG A N 1
ATOM 723 C CA . ARG A 1 90 ? 10.877 -7.282 -0.191 1.00 94.75 90 ARG A CA 1
ATOM 724 C C . ARG A 1 90 ? 11.717 -8.512 0.161 1.00 94.75 90 ARG A C 1
ATOM 726 O O . ARG A 1 90 ? 11.173 -9.580 0.452 1.00 94.75 90 ARG A O 1
ATOM 733 N N . LYS A 1 91 ? 13.048 -8.384 0.171 1.00 94.00 91 LYS A N 1
ATOM 734 C CA . LYS A 1 91 ? 13.969 -9.454 0.584 1.00 94.00 91 LYS A CA 1
ATOM 735 C C . LYS A 1 91 ? 14.078 -9.584 2.108 1.00 94.00 91 LYS A C 1
ATOM 737 O O . LYS A 1 91 ? 14.371 -10.689 2.578 1.00 94.00 91 LYS A O 1
ATOM 742 N N . ASN A 1 92 ? 13.787 -8.523 2.864 1.00 94.62 92 ASN A N 1
ATOM 743 C CA . ASN A 1 92 ? 13.903 -8.472 4.320 1.00 94.62 92 ASN A CA 1
ATOM 744 C C . ASN A 1 92 ? 12.971 -9.481 5.025 1.00 94.62 92 ASN A C 1
ATOM 746 O O . ASN A 1 92 ? 11.785 -9.610 4.713 1.00 94.62 92 ASN A O 1
ATOM 750 N N . HIS A 1 93 ? 13.499 -10.188 6.029 1.00 94.81 93 HIS A N 1
ATOM 751 C CA . HIS A 1 93 ? 12.743 -11.198 6.778 1.00 94.81 93 HIS A CA 1
ATOM 752 C C . HIS A 1 93 ? 11.552 -10.623 7.554 1.00 94.81 93 HIS A C 1
ATOM 754 O O . HIS A 1 93 ? 10.516 -11.279 7.650 1.00 94.81 93 HIS A O 1
ATOM 760 N N . SER A 1 94 ? 11.686 -9.419 8.117 1.00 95.75 94 SER A N 1
ATOM 761 C CA . SER A 1 94 ? 10.604 -8.746 8.844 1.00 95.75 94 SER A CA 1
ATOM 762 C C . SER A 1 94 ? 9.435 -8.435 7.919 1.00 95.75 94 SER A C 1
ATOM 764 O O . SER A 1 94 ? 8.291 -8.758 8.238 1.00 95.75 94 SER A O 1
ATOM 766 N N . TYR A 1 95 ? 9.742 -7.914 6.732 1.00 97.62 95 TYR A N 1
ATOM 767 C CA . TYR A 1 95 ? 8.747 -7.618 5.711 1.00 97.62 95 TYR A CA 1
ATOM 768 C C . TYR A 1 95 ? 8.018 -8.874 5.230 1.00 97.62 95 TYR A C 1
ATOM 770 O O . TYR A 1 95 ? 6.788 -8.913 5.251 1.00 97.62 95 TYR A O 1
ATOM 778 N N . LYS A 1 96 ? 8.756 -9.945 4.903 1.00 97.56 96 LYS A N 1
ATOM 779 C CA . LYS A 1 96 ? 8.156 -11.236 4.523 1.00 97.56 96 LYS A CA 1
ATOM 780 C C . LYS A 1 96 ? 7.190 -11.743 5.595 1.00 97.56 96 LYS A C 1
ATOM 782 O O . LYS A 1 96 ? 6.058 -12.080 5.276 1.00 97.56 96 LYS A O 1
ATOM 787 N N . ARG A 1 97 ? 7.580 -11.707 6.877 1.00 97.56 97 ARG A N 1
ATOM 788 C CA . ARG A 1 97 ? 6.675 -12.062 7.990 1.00 97.56 97 ARG A CA 1
ATOM 789 C C . ARG A 1 97 ? 5.443 -11.159 8.065 1.00 97.56 97 ARG A C 1
ATOM 791 O O . ARG A 1 97 ? 4.371 -11.637 8.423 1.00 97.56 97 ARG A O 1
ATOM 798 N N . GLY A 1 98 ? 5.584 -9.873 7.750 1.00 98.19 98 GLY A N 1
ATOM 799 C CA . GLY A 1 98 ? 4.466 -8.936 7.665 1.00 98.19 98 GLY A CA 1
ATOM 800 C C . GLY A 1 98 ? 3.446 -9.335 6.596 1.00 98.19 98 GLY A C 1
ATOM 801 O O . GLY A 1 98 ? 2.250 -9.352 6.882 1.00 98.19 98 GLY A O 1
ATOM 802 N N . ILE A 1 99 ? 3.914 -9.711 5.401 1.00 98.44 99 ILE A N 1
ATOM 803 C CA . ILE A 1 99 ? 3.060 -10.193 4.304 1.00 98.44 99 ILE A CA 1
ATOM 804 C C . ILE A 1 99 ? 2.337 -11.485 4.698 1.00 98.44 99 ILE A C 1
ATOM 806 O O . ILE A 1 99 ? 1.114 -11.546 4.599 1.00 98.44 99 ILE A O 1
ATOM 810 N N . GLU A 1 100 ? 3.057 -12.471 5.238 1.00 98.19 100 GLU A N 1
ATOM 811 C CA . GLU A 1 100 ? 2.444 -13.729 5.692 1.00 98.19 100 GLU A CA 1
ATOM 812 C C . GLU A 1 100 ? 1.402 -13.490 6.796 1.00 98.19 100 GLU A C 1
ATOM 814 O O . GLU A 1 100 ? 0.323 -14.080 6.802 1.00 98.19 100 GLU A O 1
ATOM 819 N N . ARG A 1 101 ? 1.674 -12.563 7.722 1.00 98.12 101 ARG A N 1
ATOM 820 C CA . ARG A 1 101 ? 0.724 -12.197 8.779 1.00 98.12 101 ARG A CA 1
ATOM 821 C C . ARG A 1 101 ? -0.540 -11.532 8.226 1.00 98.12 101 ARG A C 1
ATOM 823 O O . ARG A 1 101 ? -1.617 -11.778 8.770 1.00 98.12 101 ARG A O 1
ATOM 830 N N . LEU A 1 102 ? -0.426 -10.701 7.186 1.00 97.94 102 LEU A N 1
ATOM 831 C CA . LEU A 1 102 ? -1.584 -10.135 6.487 1.00 97.94 102 LEU A CA 1
ATOM 832 C C . LEU A 1 102 ? -2.422 -11.236 5.837 1.00 97.94 102 LEU A C 1
ATOM 834 O O . LEU A 1 102 ? -3.631 -11.284 6.060 1.00 97.94 102 LEU A O 1
ATOM 838 N N . MET A 1 103 ? -1.777 -12.133 5.090 1.00 97.88 103 MET A N 1
ATOM 839 C CA . MET A 1 103 ? -2.442 -13.250 4.416 1.00 97.88 103 MET A CA 1
ATOM 840 C C . MET A 1 103 ? -3.166 -14.158 5.408 1.00 97.88 103 MET A C 1
ATOM 842 O O . MET A 1 103 ? -4.354 -14.411 5.238 1.00 97.88 103 MET A O 1
ATOM 846 N N . HIS A 1 104 ? -2.517 -14.524 6.515 1.00 97.19 104 HIS A N 1
ATOM 847 C CA . HIS A 1 104 ? -3.143 -15.308 7.584 1.00 97.19 104 HIS A CA 1
ATOM 848 C C . HIS A 1 104 ? -4.367 -14.615 8.195 1.00 97.19 104 HIS A C 1
ATOM 850 O O . HIS A 1 104 ? -5.344 -15.256 8.578 1.00 97.19 104 HIS A O 1
ATOM 856 N N . GLY A 1 105 ? -4.334 -13.284 8.311 1.00 97.44 105 GLY A N 1
ATOM 857 C CA . GLY A 1 105 ? -5.493 -12.507 8.744 1.00 97.44 105 GLY A CA 1
ATOM 858 C C . GLY A 1 105 ? -6.663 -12.616 7.759 1.00 97.44 105 GLY A C 1
ATOM 859 O O . GLY A 1 105 ? -7.797 -12.848 8.177 1.00 97.44 105 GLY A O 1
ATOM 860 N N . ILE A 1 106 ? -6.385 -12.511 6.459 1.00 97.31 106 ILE A N 1
ATOM 861 C CA . ILE A 1 106 ? -7.388 -12.666 5.394 1.00 97.31 106 ILE A CA 1
ATOM 862 C C . ILE A 1 106 ? -7.969 -14.087 5.413 1.00 97.31 106 ILE A C 1
ATOM 864 O O . ILE A 1 106 ? -9.187 -14.252 5.415 1.00 97.31 106 ILE A O 1
ATOM 868 N N . GLU A 1 107 ? -7.119 -15.110 5.511 1.00 96.44 107 GLU A N 1
ATOM 869 C CA . GLU A 1 107 ? -7.521 -16.523 5.580 1.00 96.44 107 GLU A CA 1
ATOM 870 C C . GLU A 1 107 ? -8.406 -16.829 6.795 1.00 96.44 107 GLU A C 1
ATOM 872 O O . GLU A 1 107 ? -9.345 -17.619 6.707 1.00 96.44 107 GLU A O 1
ATOM 877 N N . LYS A 1 108 ? -8.167 -16.149 7.922 1.00 96.12 108 LYS A N 1
ATOM 878 C CA . LYS A 1 108 ? -9.014 -16.222 9.124 1.00 96.12 108 LYS A CA 1
ATOM 879 C C . LYS A 1 108 ? -10.372 -15.527 8.986 1.00 96.12 108 LYS A C 1
ATOM 881 O O . LYS A 1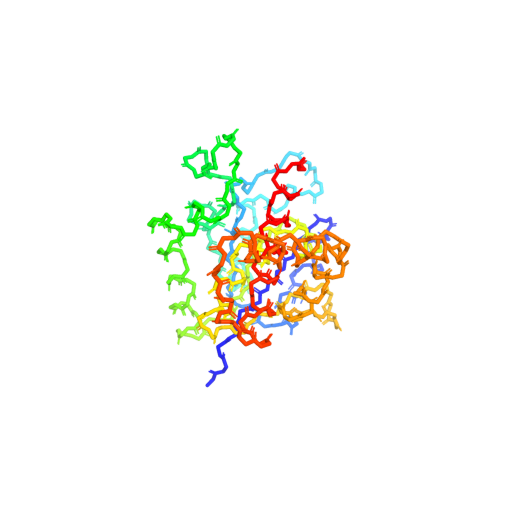 108 ? -11.171 -15.593 9.918 1.00 96.12 108 LYS A O 1
ATOM 886 N N . GLY A 1 109 ? -10.641 -14.862 7.864 1.00 95.88 109 GLY A N 1
ATOM 887 C CA . GLY A 1 109 ? -11.905 -14.177 7.596 1.00 95.88 109 GLY A CA 1
ATOM 888 C C . GLY A 1 109 ? -11.963 -12.730 8.088 1.00 95.88 109 GLY A C 1
ATOM 889 O O . GLY A 1 109 ? -13.051 -12.153 8.142 1.00 95.88 109 GLY A O 1
ATOM 890 N N . TYR A 1 110 ? -10.828 -12.116 8.445 1.00 97.81 110 TYR A N 1
ATOM 891 C CA . TYR A 1 110 ? -10.806 -10.676 8.698 1.00 97.81 110 TYR A CA 1
ATOM 892 C C . TYR A 1 110 ? -10.974 -9.912 7.384 1.00 97.81 110 TYR A C 1
ATOM 894 O O . TYR A 1 110 ? -10.292 -10.181 6.396 1.00 97.81 110 TYR A O 1
ATOM 902 N N . ASN A 1 111 ? -11.849 -8.909 7.393 1.00 98.00 111 ASN A N 1
ATOM 903 C CA . ASN A 1 111 ? -11.982 -7.969 6.294 1.00 98.00 111 ASN A CA 1
ATOM 904 C C . ASN A 1 111 ? -11.034 -6.796 6.555 1.00 98.00 111 ASN A C 1
ATOM 906 O O . ASN A 1 111 ? -11.362 -5.859 7.293 1.00 98.00 111 ASN A O 1
ATOM 910 N N . ILE A 1 112 ? -9.817 -6.932 6.028 1.00 98.62 112 ILE A N 1
ATOM 911 C CA . ILE A 1 112 ? -8.679 -6.072 6.351 1.00 98.62 112 ILE A CA 1
ATOM 912 C C . ILE A 1 112 ? -8.607 -4.890 5.388 1.00 98.62 112 ILE A C 1
ATOM 914 O O . ILE A 1 112 ? -8.643 -5.090 4.175 1.00 98.62 112 ILE A O 1
ATOM 918 N N . ALA A 1 113 ? -8.382 -3.686 5.924 1.00 98.62 113 ALA A N 1
ATOM 919 C CA . ALA A 1 113 ? -7.870 -2.555 5.156 1.00 98.62 113 ALA A CA 1
ATOM 920 C C . ALA A 1 113 ? -6.479 -2.115 5.643 1.00 98.62 113 ALA A C 1
ATOM 922 O O . ALA A 1 113 ? -6.280 -1.810 6.821 1.00 98.62 113 ALA A O 1
ATOM 923 N N . MET A 1 114 ? -5.515 -2.037 4.724 1.00 98.69 114 MET A N 1
ATOM 924 C CA . MET A 1 114 ? -4.209 -1.427 4.978 1.00 98.69 114 MET A CA 1
ATOM 925 C C . MET A 1 114 ? -4.321 0.100 4.941 1.00 98.69 114 MET A C 1
ATOM 927 O O . MET A 1 114 ? -4.725 0.667 3.924 1.00 98.69 114 MET A O 1
ATOM 931 N N . MET A 1 115 ? -3.944 0.770 6.027 1.00 98.38 115 MET A N 1
ATOM 932 C CA . MET A 1 115 ? -4.065 2.220 6.183 1.00 98.38 115 MET A CA 1
ATOM 933 C C . MET A 1 115 ? -2.716 2.932 6.026 1.00 98.38 115 MET A C 1
ATOM 935 O O . MET A 1 115 ? -1.732 2.548 6.660 1.00 98.38 115 MET A O 1
ATOM 939 N N . CYS A 1 116 ? -2.692 4.015 5.239 1.00 97.44 116 CYS A N 1
ATOM 940 C CA . CYS A 1 116 ? -1.582 4.978 5.180 1.00 97.44 116 CYS A CA 1
ATOM 941 C C . CYS A 1 116 ? -2.102 6.428 5.042 1.00 97.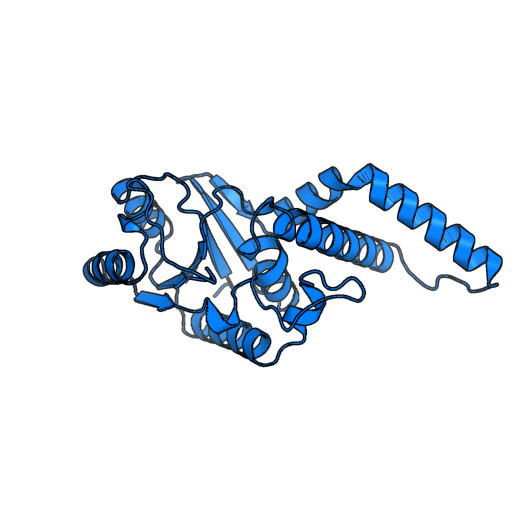44 116 CYS A C 1
ATOM 943 O O . CYS A 1 116 ? -3.305 6.671 5.154 1.00 97.44 116 CYS A O 1
ATOM 945 N N . VAL A 1 117 ? -1.205 7.393 4.823 1.00 96.00 117 VAL A N 1
ATOM 946 C CA . VAL A 1 117 ? -1.520 8.827 4.750 1.00 96.00 117 VAL A CA 1
ATOM 947 C C . VAL A 1 117 ? -2.092 9.214 3.389 1.00 96.00 117 VAL A C 1
ATOM 949 O O . VAL A 1 117 ? -3.138 9.846 3.316 1.00 96.00 117 VAL A O 1
ATOM 952 N N . GLU A 1 118 ? -1.431 8.843 2.300 1.00 96.38 118 GLU A N 1
ATOM 953 C CA . GLU A 1 118 ? -1.708 9.357 0.958 1.00 96.38 118 GLU A CA 1
ATOM 954 C C . GLU A 1 118 ? -3.111 8.952 0.506 1.00 96.38 118 GLU A C 1
ATOM 956 O O . GLU A 1 118 ? -3.472 7.780 0.595 1.00 96.38 118 GLU A O 1
ATOM 961 N N . LYS A 1 119 ? -3.922 9.882 -0.008 1.00 94.12 119 LYS A N 1
ATOM 962 C CA . LYS A 1 119 ? -5.250 9.527 -0.537 1.00 94.12 119 LYS A CA 1
ATOM 963 C C . LYS A 1 119 ? -5.117 8.601 -1.742 1.00 94.12 119 LYS A C 1
ATOM 965 O O . LYS A 1 119 ? -5.726 7.536 -1.781 1.00 94.12 119 LYS A O 1
ATOM 970 N N . ASP A 1 120 ? -4.273 9.003 -2.681 1.00 96.50 120 ASP A N 1
ATOM 971 C CA . ASP A 1 120 ? -4.078 8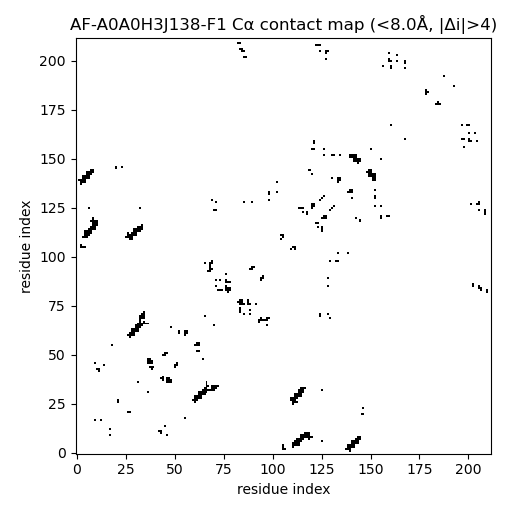.308 -3.940 1.00 96.50 120 ASP A CA 1
ATOM 972 C C . ASP A 1 120 ? -3.081 7.137 -3.791 1.00 96.50 120 ASP A C 1
ATOM 974 O O . ASP A 1 120 ? -1.907 7.368 -3.481 1.00 96.50 120 ASP A O 1
ATOM 978 N N . PRO A 1 121 ? -3.521 5.878 -3.974 1.00 97.69 121 PRO A N 1
ATOM 979 C CA . PRO A 1 121 ? -2.693 4.686 -3.819 1.00 97.69 121 PRO A CA 1
ATOM 980 C C . PRO A 1 121 ? -1.471 4.664 -4.737 1.00 97.69 121 PRO A C 1
ATOM 982 O O . PRO A 1 121 ? -0.432 4.188 -4.287 1.00 97.69 121 PRO A O 1
ATOM 985 N N . VAL A 1 122 ? -1.532 5.218 -5.957 1.00 97.69 122 VAL A N 1
ATOM 986 C CA . VAL A 1 122 ? -0.367 5.229 -6.864 1.00 97.69 122 VAL A CA 1
ATOM 987 C C . VAL A 1 122 ? 0.801 6.017 -6.266 1.00 97.69 122 VAL A C 1
ATOM 989 O O . VAL A 1 122 ? 1.953 5.811 -6.628 1.00 97.69 122 VAL A O 1
ATOM 992 N N . ASN A 1 123 ? 0.534 6.934 -5.333 1.00 96.69 123 ASN A N 1
ATOM 993 C CA . ASN A 1 123 ? 1.530 7.739 -4.627 1.00 96.69 123 ASN A CA 1
ATOM 994 C C . ASN A 1 123 ? 1.993 7.112 -3.298 1.00 96.69 123 ASN A C 1
ATOM 996 O O . ASN A 1 123 ? 2.727 7.758 -2.558 1.00 96.69 123 ASN A O 1
ATOM 1000 N N . CYS A 1 124 ? 1.566 5.890 -2.972 1.00 97.56 124 CYS A N 1
ATOM 1001 C CA . CYS A 1 124 ? 1.751 5.296 -1.653 1.00 97.56 124 CYS A CA 1
ATOM 1002 C C . CYS A 1 124 ? 2.464 3.943 -1.716 1.00 97.56 124 CYS A C 1
ATOM 1004 O O . CYS A 1 124 ? 2.147 3.084 -2.546 1.00 97.56 124 CYS A O 1
ATOM 1006 N N . HIS A 1 125 ? 3.335 3.675 -0.740 1.00 97.31 125 HIS A N 1
ATOM 1007 C CA . HIS A 1 125 ? 3.973 2.365 -0.607 1.00 97.31 125 HIS A CA 1
ATOM 1008 C C . HIS A 1 125 ? 2.964 1.236 -0.393 1.00 97.31 125 HIS A C 1
ATOM 1010 O O . HIS A 1 125 ? 3.215 0.104 -0.795 1.00 97.31 125 HIS A O 1
ATOM 1016 N N . ARG A 1 126 ? 1.784 1.518 0.177 1.00 97.50 126 ARG A N 1
ATOM 1017 C CA . ARG A 1 126 ? 0.757 0.482 0.361 1.00 97.50 126 ARG A CA 1
ATOM 1018 C C . ARG A 1 126 ? 0.340 -0.177 -0.956 1.00 97.50 126 ARG A C 1
ATOM 1020 O O . ARG A 1 126 ? 0.005 -1.355 -0.934 1.00 97.50 126 ARG A O 1
ATOM 1027 N N . ALA A 1 127 ? 0.377 0.551 -2.078 1.00 98.19 127 ALA A N 1
ATOM 1028 C CA . ALA A 1 127 ? 0.067 -0.002 -3.395 1.00 98.19 127 ALA A CA 1
ATOM 1029 C C . ALA A 1 127 ? 1.322 -0.522 -4.112 1.00 98.19 127 ALA A C 1
ATOM 1031 O O . ALA A 1 127 ? 1.318 -1.619 -4.664 1.00 98.19 127 ALA A O 1
ATOM 1032 N N . ILE A 1 128 ? 2.409 0.254 -4.071 1.00 98.25 128 ILE A N 1
ATOM 1033 C CA . ILE A 1 128 ? 3.622 -0.009 -4.860 1.00 98.25 128 ILE A CA 1
ATOM 1034 C C . ILE A 1 128 ? 4.517 -1.084 -4.228 1.00 98.25 128 ILE A C 1
ATOM 1036 O O . ILE A 1 128 ? 5.144 -1.872 -4.931 1.00 98.25 128 ILE A O 1
ATOM 1040 N N . LEU A 1 129 ? 4.563 -1.164 -2.899 1.00 97.94 129 LEU A N 1
ATOM 1041 C CA . LEU A 1 129 ? 5.326 -2.173 -2.164 1.00 97.94 129 LEU A CA 1
ATOM 1042 C C . LEU A 1 129 ? 4.438 -3.361 -1.779 1.00 97.94 129 LEU A C 1
ATOM 1044 O O . LEU A 1 129 ? 4.677 -4.477 -2.233 1.00 97.94 129 LEU A O 1
ATOM 1048 N N . ILE A 1 130 ? 3.415 -3.107 -0.958 1.00 98.50 130 ILE A N 1
ATOM 1049 C CA . ILE A 1 130 ? 2.686 -4.167 -0.245 1.00 98.50 130 ILE A CA 1
ATOM 1050 C C . ILE A 1 130 ? 1.649 -4.845 -1.145 1.00 98.50 130 ILE A C 1
ATOM 1052 O O . ILE A 1 130 ? 1.646 -6.067 -1.272 1.00 98.50 130 ILE A O 1
ATOM 1056 N N . ALA A 1 131 ? 0.765 -4.072 -1.784 1.00 98.44 131 ALA A N 1
ATOM 1057 C CA . ALA A 1 131 ? -0.308 -4.629 -2.606 1.00 98.44 131 ALA A CA 1
ATOM 1058 C C . ALA A 1 131 ? 0.204 -5.363 -3.851 1.00 98.44 131 ALA A C 1
ATOM 1060 O O . ALA A 1 131 ? -0.360 -6.390 -4.220 1.00 98.44 131 ALA A O 1
ATOM 1061 N N . HIS A 1 132 ? 1.304 -4.894 -4.442 1.00 98.06 132 HIS A N 1
ATOM 1062 C CA . HIS A 1 132 ? 2.043 -5.636 -5.458 1.00 98.06 132 HIS A CA 1
ATOM 1063 C C . HIS A 1 132 ? 2.383 -7.068 -4.996 1.00 98.06 132 HIS A C 1
ATOM 1065 O O . HIS A 1 132 ? 2.097 -8.047 -5.684 1.00 98.06 132 HIS A O 1
ATOM 1071 N N . ASP A 1 133 ? 2.961 -7.207 -3.800 1.00 97.75 133 ASP A N 1
ATOM 1072 C CA . ASP A 1 133 ? 3.388 -8.503 -3.268 1.00 97.75 133 ASP A CA 1
ATOM 1073 C C . ASP A 1 133 ? 2.219 -9.407 -2.877 1.00 97.75 133 ASP A C 1
ATOM 1075 O O . ASP A 1 133 ? 2.315 -10.630 -3.018 1.00 97.75 133 ASP A O 1
ATOM 1079 N N . LEU A 1 134 ? 1.121 -8.812 -2.409 1.00 98.12 134 LEU A N 1
ATOM 1080 C CA . LEU A 1 134 ? -0.142 -9.508 -2.181 1.00 98.12 134 LEU A CA 1
ATOM 1081 C C . LEU A 1 134 ? -0.723 -10.028 -3.503 1.00 98.12 134 LEU A C 1
ATOM 1083 O O . LEU A 1 134 ? -1.077 -11.205 -3.591 1.00 98.12 134 LEU A O 1
ATOM 1087 N N . LYS A 1 135 ? -0.740 -9.205 -4.558 1.00 97.12 135 LYS A N 1
ATOM 1088 C CA . LYS A 1 135 ? -1.224 -9.610 -5.884 1.00 97.12 135 LYS A CA 1
ATOM 1089 C C . LYS A 1 135 ? -0.420 -10.776 -6.455 1.00 97.12 135 LYS A C 1
ATOM 1091 O O . LYS A 1 135 ? -1.021 -11.749 -6.903 1.00 97.12 135 LYS A O 1
ATOM 1096 N N . LYS A 1 136 ? 0.915 -10.740 -6.358 1.00 95.44 136 LYS A N 1
ATOM 1097 C CA . LYS A 1 136 ? 1.787 -11.867 -6.757 1.00 95.44 136 LYS A CA 1
ATOM 1098 C C . LYS A 1 136 ? 1.495 -13.171 -6.009 1.00 95.44 136 LYS A C 1
ATOM 1100 O O . LYS A 1 136 ? 1.842 -14.243 -6.491 1.00 95.44 136 LYS A O 1
ATOM 1105 N N . ARG A 1 137 ? 0.854 -13.089 -4.842 1.00 96.12 137 ARG A N 1
ATOM 1106 C CA . ARG A 1 137 ? 0.418 -14.230 -4.023 1.00 96.12 137 ARG A CA 1
ATOM 1107 C C . ARG A 1 137 ? -1.074 -14.533 -4.182 1.00 96.12 137 ARG A C 1
ATOM 1109 O O . ARG A 1 137 ? -1.662 -15.188 -3.328 1.00 96.12 137 ARG A O 1
ATOM 1116 N N . ASN A 1 138 ? -1.688 -14.077 -5.275 1.00 95.75 138 ASN A N 1
ATOM 1117 C CA . ASN A 1 138 ? -3.101 -14.289 -5.599 1.00 95.75 138 ASN A CA 1
ATOM 1118 C C . ASN A 1 138 ? -4.071 -13.714 -4.551 1.00 95.75 138 ASN A C 1
ATOM 1120 O O . ASN A 1 138 ? -5.162 -14.250 -4.332 1.00 95.75 138 ASN A O 1
ATOM 1124 N N . ILE A 1 139 ? -3.676 -12.617 -3.901 1.00 97.62 139 ILE A N 1
ATOM 1125 C CA . ILE A 1 139 ? -4.556 -11.802 -3.067 1.00 97.62 139 ILE A CA 1
ATOM 1126 C C . ILE A 1 139 ? -5.011 -10.607 -3.903 1.00 97.62 139 ILE A C 1
ATOM 1128 O O . ILE A 1 139 ? -4.211 -9.762 -4.304 1.00 97.62 139 ILE A O 1
ATOM 1132 N N . TYR A 1 140 ? -6.311 -10.522 -4.166 1.00 97.62 140 TYR A N 1
ATOM 1133 C CA . TYR A 1 140 ? -6.916 -9.352 -4.783 1.00 97.62 140 TYR A CA 1
ATOM 1134 C C . TYR A 1 140 ? -6.785 -8.158 -3.844 1.00 97.62 140 TYR A C 1
ATOM 1136 O O . TYR A 1 140 ? -7.053 -8.265 -2.646 1.00 97.62 140 TYR A O 1
ATOM 1144 N N . VAL A 1 141 ? -6.419 -7.002 -4.392 1.00 98.44 141 VAL A N 1
ATOM 1145 C CA . VAL A 1 141 ? -6.353 -5.756 -3.628 1.00 98.44 141 VAL A CA 1
ATOM 1146 C C . VAL A 1 141 ? -7.282 -4.715 -4.237 1.00 98.44 141 VAL A C 1
ATOM 1148 O O . VAL A 1 141 ? -7.282 -4.507 -5.453 1.00 98.44 141 VAL A O 1
ATOM 1151 N N . LYS A 1 142 ? -8.091 -4.078 -3.382 1.00 98.44 142 LYS A N 1
ATOM 1152 C CA . LYS A 1 142 ? -8.960 -2.947 -3.735 1.00 98.44 142 LYS A CA 1
ATOM 1153 C C . LYS A 1 142 ? -8.593 -1.714 -2.916 1.00 98.44 142 LYS A C 1
ATOM 1155 O O . LYS A 1 142 ? -8.609 -1.734 -1.687 1.00 98.44 142 LYS A O 1
ATOM 1160 N N . HIS A 1 143 ? -8.295 -0.615 -3.587 1.00 98.56 143 HIS A N 1
ATOM 1161 C CA . HIS A 1 143 ? -7.969 0.661 -2.967 1.00 98.56 143 HIS A CA 1
ATOM 1162 C C . HIS A 1 143 ? -9.223 1.514 -2.851 1.00 98.56 143 HIS A C 1
ATOM 1164 O O . HIS A 1 143 ? -9.769 1.956 -3.857 1.00 98.56 143 HIS A O 1
ATOM 1170 N N . ILE A 1 144 ? -9.669 1.743 -1.621 1.00 98.25 144 ILE A N 1
ATOM 1171 C CA . ILE A 1 144 ? -10.825 2.576 -1.323 1.00 98.25 144 ILE A CA 1
ATOM 1172 C C . ILE A 1 144 ? -10.404 4.042 -1.430 1.00 98.25 144 ILE A C 1
ATOM 1174 O O . ILE A 1 144 ? -9.541 4.503 -0.676 1.00 98.25 144 ILE A O 1
ATOM 1178 N N . LEU A 1 145 ? -11.012 4.764 -2.372 1.00 95.62 145 LEU A N 1
ATOM 1179 C CA . LEU A 1 145 ? -10.811 6.201 -2.560 1.00 95.62 145 LEU A CA 1
ATOM 1180 C C . LEU A 1 145 ? -11.956 6.996 -1.937 1.00 95.62 145 LEU A C 1
ATOM 1182 O O . LEU A 1 145 ? -11.691 7.960 -1.224 1.00 95.62 145 LEU A O 1
ATOM 1186 N N . GLU A 1 146 ? -13.200 6.576 -2.183 1.00 93.00 146 GLU A N 1
ATOM 1187 C CA . GLU A 1 146 ? -14.441 7.140 -1.633 1.00 93.00 146 GLU A CA 1
ATOM 1188 C C . GLU A 1 146 ? -15.519 6.045 -1.506 1.00 93.00 146 GLU A C 1
ATOM 1190 O O . GLU A 1 146 ? -15.299 4.909 -1.920 1.00 93.00 146 GLU A O 1
ATOM 1195 N N . GLU A 1 147 ? -16.698 6.386 -0.969 1.00 87.75 147 GLU A N 1
ATOM 1196 C CA . GLU A 1 147 ? -17.819 5.457 -0.724 1.00 87.75 147 GLU A CA 1
ATOM 1197 C C . GLU A 1 147 ? -18.137 4.554 -1.924 1.00 87.75 147 GLU A C 1
ATOM 1199 O O . GLU A 1 147 ? -18.231 3.344 -1.765 1.00 87.75 147 GLU A O 1
ATOM 1204 N N . ASN A 1 148 ? -18.186 5.110 -3.136 1.00 89.00 148 ASN A N 1
ATOM 1205 C CA . ASN A 1 148 ? -18.475 4.367 -4.370 1.00 89.00 148 ASN A CA 1
ATOM 1206 C C . ASN A 1 148 ? -17.322 4.411 -5.381 1.00 89.00 148 ASN A C 1
ATOM 1208 O O . ASN A 1 148 ? -17.537 4.247 -6.580 1.00 89.00 148 ASN A O 1
ATOM 1212 N N . LEU A 1 149 ? -16.098 4.667 -4.912 1.00 94.19 149 LEU A N 1
ATOM 1213 C CA . LEU A 1 149 ? -14.925 4.755 -5.772 1.00 94.19 149 LEU A CA 1
ATOM 1214 C C . LEU A 1 149 ? -13.807 3.872 -5.225 1.00 94.19 149 LEU A C 1
ATOM 1216 O O . LEU A 1 149 ? -13.174 4.191 -4.215 1.00 94.19 149 LEU A O 1
ATOM 1220 N N . VAL A 1 150 ? -13.543 2.782 -5.941 1.00 96.69 150 VAL A N 1
ATOM 1221 C CA . VAL A 1 150 ? -12.423 1.877 -5.688 1.00 96.69 150 VAL A CA 1
ATOM 1222 C C . VAL A 1 150 ? -11.578 1.718 -6.937 1.00 96.69 150 VAL A C 1
ATOM 1224 O O . VAL A 1 150 ? -12.118 1.667 -8.037 1.00 96.69 150 VAL A O 1
ATOM 1227 N N . LYS A 1 151 ? -10.267 1.583 -6.747 1.00 98.12 151 LYS A N 1
ATOM 1228 C CA . LYS A 1 151 ? -9.348 1.097 -7.780 1.00 98.12 151 LYS A CA 1
ATOM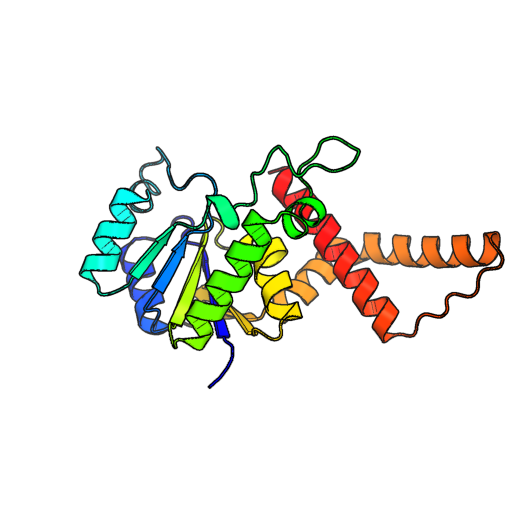 1229 C C . LYS A 1 151 ? -8.930 -0.335 -7.471 1.00 98.12 151 LYS A C 1
ATOM 1231 O O . LYS A 1 151 ? -8.704 -0.673 -6.307 1.00 98.12 151 LYS A O 1
ATOM 1236 N N . SER A 1 152 ? -8.820 -1.184 -8.479 1.00 98.44 152 SER A N 1
ATOM 1237 C CA . SER A 1 152 ? -8.120 -2.463 -8.369 1.00 98.44 152 SER A CA 1
ATOM 1238 C C . SER A 1 152 ? -6.603 -2.240 -8.389 1.00 98.44 152 SER A C 1
ATOM 1240 O O . SER A 1 152 ? -6.137 -1.193 -8.831 1.00 98.44 152 SER A O 1
ATOM 1242 N N . GLN A 1 153 ? -5.811 -3.224 -7.951 1.00 98.44 153 GLN A N 1
ATOM 1243 C CA . GLN A 1 153 ? -4.360 -3.163 -8.175 1.00 98.44 153 GLN A CA 1
ATOM 1244 C C . GLN A 1 153 ? -4.016 -3.145 -9.676 1.00 98.44 153 GLN A C 1
ATOM 1246 O O . GLN A 1 153 ? -3.011 -2.557 -10.046 1.00 98.44 153 GLN A O 1
ATOM 1251 N N . GLY A 1 154 ? -4.839 -3.751 -10.543 1.00 98.25 154 GLY A N 1
ATOM 1252 C CA . GLY A 1 154 ? -4.666 -3.655 -11.998 1.00 98.25 154 GLY A CA 1
ATOM 1253 C C . GLY A 1 154 ? -4.779 -2.214 -12.503 1.00 98.25 154 GLY A C 1
ATOM 1254 O O . GLY A 1 154 ? -3.948 -1.786 -13.290 1.00 98.25 154 GLY A O 1
ATOM 1255 N N . ASP A 1 155 ? -5.709 -1.431 -11.957 1.00 98.56 155 ASP A N 1
ATOM 1256 C CA . ASP A 1 155 ? -5.874 -0.020 -12.330 1.00 98.56 155 ASP A CA 1
ATOM 1257 C C . ASP A 1 155 ? -4.634 0.803 -11.928 1.00 98.56 155 ASP A C 1
ATOM 1259 O O . ASP A 1 155 ? -4.232 1.721 -12.636 1.00 98.56 155 ASP A O 1
ATOM 1263 N N . ILE A 1 156 ? -3.999 0.465 -10.794 1.00 98.56 156 ILE A N 1
ATOM 1264 C CA . ILE A 1 156 ? -2.733 1.090 -10.369 1.00 98.56 156 ILE A CA 1
ATOM 1265 C C . ILE A 1 156 ? -1.595 0.723 -11.317 1.00 98.56 156 ILE A C 1
ATOM 1267 O O . ILE A 1 156 ? -0.754 1.566 -11.616 1.00 98.56 156 ILE A O 1
ATOM 1271 N N . GLU A 1 157 ? -1.556 -0.525 -11.775 1.00 98.56 157 GLU A N 1
ATOM 1272 C CA . GLU A 1 157 ? -0.556 -1.004 -12.729 1.00 98.56 157 GLU A CA 1
ATOM 1273 C C . GLU A 1 157 ? -0.685 -0.315 -14.083 1.00 98.56 157 GLU A C 1
ATOM 1275 O O . GLU A 1 157 ? 0.314 0.147 -14.627 1.00 98.56 157 GLU A O 1
ATOM 1280 N N . GLU A 1 158 ? -1.906 -0.177 -14.596 1.00 98.38 158 GLU A N 1
ATOM 1281 C CA . GLU A 1 158 ? -2.175 0.595 -15.810 1.00 98.38 158 GLU A CA 1
ATOM 1282 C C . GLU A 1 158 ? -1.722 2.053 -15.652 1.00 98.38 158 GLU A C 1
ATOM 1284 O O . GLU A 1 158 ? -1.054 2.598 -16.531 1.00 98.38 158 GLU A O 1
ATOM 1289 N N . GLU A 1 159 ? -2.005 2.666 -14.500 1.00 98.31 159 GLU A N 1
ATOM 1290 C CA . GLU A 1 159 ? -1.624 4.049 -14.214 1.00 98.31 159 GLU A CA 1
ATOM 1291 C C . GLU A 1 159 ? -0.101 4.243 -14.147 1.00 98.31 159 GLU A C 1
ATOM 1293 O O . GLU A 1 159 ? 0.419 5.176 -14.758 1.00 98.31 159 GLU A O 1
ATOM 1298 N N . ILE A 1 160 ? 0.651 3.366 -13.468 1.00 98.31 160 ILE A N 1
ATOM 1299 C CA . ILE A 1 160 ? 2.124 3.478 -13.449 1.00 98.31 160 ILE A CA 1
ATOM 1300 C C . ILE A 1 160 ? 2.739 3.181 -14.819 1.00 98.31 160 ILE A C 1
ATOM 1302 O O . ILE A 1 160 ? 3.729 3.814 -15.185 1.00 98.31 160 ILE A O 1
ATOM 1306 N N . MET A 1 161 ? 2.154 2.265 -15.594 1.00 97.94 161 MET A N 1
ATOM 1307 C CA . MET A 1 161 ? 2.600 1.989 -16.960 1.00 97.94 161 MET A CA 1
ATOM 1308 C C . MET A 1 161 ? 2.426 3.217 -17.858 1.00 97.94 161 MET A C 1
ATOM 1310 O O . MET A 1 161 ? 3.308 3.503 -18.670 1.00 97.94 161 MET A O 1
ATOM 1314 N N . ASP A 1 162 ? 1.339 3.973 -17.688 1.00 98.00 162 ASP A N 1
ATOM 1315 C CA . ASP A 1 162 ? 1.119 5.220 -18.423 1.00 98.00 162 ASP A CA 1
ATOM 1316 C C . ASP A 1 162 ? 2.055 6.346 -17.950 1.00 98.00 162 ASP A C 1
ATOM 1318 O O . ASP A 1 162 ? 2.715 6.980 -18.778 1.00 98.00 162 ASP A O 1
ATOM 1322 N N . ILE A 1 163 ? 2.226 6.523 -16.630 1.00 97.69 163 ILE A N 1
ATOM 1323 C CA . ILE A 1 163 ? 3.151 7.514 -16.040 1.00 97.69 163 ILE A CA 1
ATOM 1324 C C . ILE A 1 163 ? 4.570 7.369 -16.612 1.00 97.69 163 ILE A C 1
ATOM 1326 O O . ILE A 1 163 ? 5.219 8.373 -16.919 1.00 97.69 163 ILE A O 1
ATOM 1330 N N . TYR A 1 164 ? 5.059 6.134 -16.766 1.00 97.81 164 TYR A N 1
ATOM 1331 C CA . TYR A 1 164 ? 6.421 5.851 -17.235 1.00 97.81 164 TYR A CA 1
ATOM 1332 C C . TYR A 1 164 ? 6.496 5.397 -18.693 1.00 97.81 164 TYR A C 1
ATOM 1334 O O . TYR A 1 164 ? 7.546 4.921 -19.132 1.00 97.81 164 TYR A O 1
ATOM 1342 N N . ARG A 1 165 ? 5.424 5.561 -19.478 1.00 95.94 165 ARG A N 1
ATOM 1343 C CA . ARG A 1 165 ? 5.319 5.038 -20.849 1.00 95.94 165 ARG A CA 1
ATOM 1344 C C . ARG A 1 165 ? 6.543 5.349 -21.712 1.00 95.94 165 ARG A C 1
ATOM 1346 O O . ARG A 1 165 ? 7.066 4.473 -22.396 1.00 95.94 165 ARG A O 1
ATOM 1353 N N . VAL A 1 166 ? 7.029 6.591 -21.675 1.00 96.12 166 VAL A N 1
ATOM 1354 C CA . VAL A 1 166 ? 8.186 7.029 -22.476 1.00 96.12 166 VAL A CA 1
ATOM 1355 C C . VAL A 1 166 ? 9.487 6.378 -21.994 1.00 96.12 166 VAL A C 1
ATOM 1357 O O . VAL A 1 166 ? 10.317 5.967 -22.806 1.00 96.12 166 VAL A O 1
ATOM 1360 N N . GLN A 1 167 ? 9.684 6.281 -20.682 1.00 96.56 167 GLN A N 1
ATOM 1361 C CA . GLN A 1 167 ? 10.858 5.678 -20.058 1.00 96.56 167 GLN A CA 1
ATOM 1362 C C . GLN A 1 167 ? 10.910 4.171 -20.336 1.00 96.56 167 GLN A C 1
ATOM 1364 O O . GLN A 1 167 ? 11.976 3.652 -20.664 1.00 96.56 167 GLN A O 1
ATOM 1369 N N . LEU A 1 168 ? 9.762 3.493 -20.284 1.00 94.31 168 LEU A N 1
ATOM 1370 C CA . LEU A 1 168 ? 9.640 2.072 -20.598 1.00 94.31 168 LEU A CA 1
ATOM 1371 C C . LEU A 1 168 ? 9.952 1.797 -22.073 1.00 94.31 168 LEU A C 1
ATOM 1373 O O . LEU A 1 168 ? 10.769 0.928 -22.354 1.00 94.31 168 LEU A O 1
ATOM 1377 N N . ILE A 1 169 ? 9.427 2.595 -23.015 1.00 92.25 169 ILE A N 1
ATOM 1378 C CA . ILE A 1 169 ? 9.769 2.474 -24.449 1.00 92.25 169 ILE A CA 1
ATOM 1379 C C . ILE A 1 169 ? 11.285 2.581 -24.673 1.00 92.25 169 ILE A C 1
ATOM 1381 O O . ILE A 1 169 ? 11.867 1.794 -25.420 1.00 92.25 169 ILE A O 1
ATOM 1385 N N . LYS A 1 170 ? 11.953 3.527 -24.001 1.00 92.06 170 LYS A N 1
ATOM 1386 C CA . LYS A 1 170 ? 13.419 3.653 -24.075 1.00 92.06 170 LYS A CA 1
ATOM 1387 C C . LYS A 1 170 ? 14.127 2.414 -23.523 1.00 92.06 170 LYS A C 1
ATOM 1389 O O . LYS A 1 170 ? 15.110 1.972 -24.114 1.00 92.06 170 LYS A O 1
ATOM 1394 N N . LYS A 1 171 ? 13.619 1.839 -22.428 1.00 89.44 171 LYS A N 1
ATOM 1395 C CA . LYS A 1 171 ? 14.141 0.601 -21.834 1.00 89.44 171 LYS A CA 1
ATOM 1396 C C . LYS A 1 171 ? 14.025 -0.579 -22.808 1.00 89.44 171 LYS A C 1
ATOM 1398 O O . LYS A 1 171 ? 15.004 -1.294 -22.995 1.00 89.44 171 LYS A O 1
ATOM 1403 N N . VAL A 1 172 ? 12.882 -0.727 -23.487 1.00 87.31 172 VAL A N 1
ATOM 1404 C CA . VAL A 1 172 ? 12.660 -1.749 -24.533 1.00 87.31 172 VAL A CA 1
ATOM 1405 C C . VAL A 1 172 ? 13.711 -1.655 -25.638 1.00 87.31 172 VAL A C 1
ATOM 1407 O O . VAL A 1 172 ? 14.347 -2.649 -25.996 1.00 87.31 172 VAL A O 1
ATOM 1410 N N . ALA A 1 173 ? 13.914 -0.444 -26.165 1.00 87.12 173 ALA A N 1
ATOM 1411 C CA . ALA A 1 173 ? 14.895 -0.203 -27.215 1.00 87.12 173 ALA A CA 1
ATOM 1412 C C . ALA A 1 173 ? 16.312 -0.568 -26.746 1.00 87.12 173 ALA A C 1
ATOM 1414 O O . ALA A 1 173 ? 17.065 -1.199 -27.483 1.00 87.12 173 ALA A O 1
ATOM 1415 N N . GLN A 1 174 ? 16.656 -0.234 -25.499 1.00 86.62 174 GLN A N 1
ATOM 1416 C CA . GLN A 1 174 ? 17.955 -0.563 -24.921 1.00 86.62 174 GLN A CA 1
ATOM 1417 C C . GLN A 1 174 ? 18.162 -2.073 -24.736 1.00 86.62 174 GLN A C 1
ATOM 1419 O O . GLN A 1 174 ? 19.242 -2.568 -25.051 1.00 86.62 174 GLN A O 1
ATOM 1424 N N . PHE A 1 175 ? 17.147 -2.815 -24.280 1.00 83.12 175 PHE A N 1
ATOM 1425 C CA . PHE A 1 175 ? 17.214 -4.279 -24.200 1.00 83.12 175 PHE A CA 1
ATOM 1426 C C . PHE A 1 175 ? 17.472 -4.909 -25.569 1.00 83.12 175 PHE A C 1
ATOM 1428 O O . PHE A 1 175 ? 18.358 -5.752 -25.698 1.00 83.12 175 PHE A O 1
ATOM 1435 N N . SER A 1 176 ? 16.761 -4.435 -26.593 1.00 82.69 176 SER A N 1
ATOM 1436 C CA . SER A 1 176 ? 16.919 -4.915 -27.970 1.00 82.69 176 SER A CA 1
ATOM 1437 C C . SER A 1 176 ? 18.338 -4.658 -28.497 1.00 82.69 176 SER A C 1
ATOM 1439 O O . SER A 1 176 ? 18.975 -5.560 -29.031 1.00 82.69 176 SER A O 1
ATOM 1441 N N . ILE A 1 177 ? 18.875 -3.448 -28.288 1.00 84.88 177 ILE A N 1
ATOM 1442 C CA . ILE A 1 177 ? 20.249 -3.093 -28.684 1.00 84.88 177 ILE A CA 1
ATOM 1443 C C . ILE A 1 177 ? 21.273 -3.977 -27.962 1.00 84.88 177 ILE A C 1
ATOM 1445 O O . ILE A 1 177 ? 22.177 -4.513 -28.598 1.00 84.88 177 ILE A O 1
ATOM 1449 N N . ASN A 1 178 ? 21.128 -4.159 -26.647 1.00 83.19 178 ASN A N 1
ATOM 1450 C CA . ASN A 1 178 ? 22.062 -4.955 -25.851 1.00 83.19 178 ASN A CA 1
ATOM 1451 C C . ASN A 1 178 ? 22.057 -6.437 -26.251 1.00 83.19 178 ASN A C 1
ATOM 1453 O O . ASN A 1 178 ? 23.113 -7.064 -26.260 1.00 83.19 178 ASN A O 1
ATOM 1457 N N . SER A 1 179 ? 20.892 -6.995 -26.581 1.00 82.06 179 SER A N 1
ATOM 1458 C CA . SER A 1 179 ? 20.757 -8.364 -27.091 1.00 82.06 179 SER A CA 1
ATOM 1459 C C . SER A 1 179 ? 21.529 -8.551 -28.398 1.00 82.06 179 SER A C 1
ATOM 1461 O O . SER A 1 179 ? 22.378 -9.440 -28.486 1.00 82.06 179 SER A O 1
ATOM 1463 N N . ILE A 1 180 ? 21.339 -7.632 -29.352 1.00 79.38 180 ILE A N 1
ATOM 1464 C CA . ILE A 1 180 ? 22.060 -7.630 -30.632 1.00 79.38 180 ILE A CA 1
ATOM 1465 C C . ILE A 1 180 ? 23.571 -7.501 -30.404 1.00 79.38 180 ILE A C 1
ATOM 1467 O O . ILE A 1 180 ? 24.349 -8.256 -30.979 1.00 79.38 180 ILE A O 1
ATOM 1471 N N . MET A 1 181 ? 24.006 -6.571 -29.546 1.00 80.06 181 MET A N 1
ATOM 1472 C CA . MET A 1 181 ? 25.432 -6.339 -29.281 1.00 80.06 181 MET A CA 1
ATOM 1473 C C . MET A 1 181 ? 26.136 -7.541 -28.644 1.00 80.06 181 MET A C 1
ATOM 1475 O O . MET A 1 181 ? 27.325 -7.742 -28.885 1.00 80.06 181 MET A O 1
ATOM 1479 N N . ASN A 1 182 ? 25.425 -8.326 -27.834 1.00 83.00 182 ASN A N 1
ATOM 1480 C CA . ASN A 1 182 ? 25.997 -9.467 -27.122 1.00 83.00 182 ASN A CA 1
ATOM 1481 C C . ASN A 1 182 ? 25.758 -10.812 -27.831 1.00 83.00 182 ASN A C 1
ATOM 1483 O O . ASN A 1 182 ? 26.180 -11.837 -27.301 1.00 83.00 182 ASN A O 1
ATOM 1487 N N . ASN A 1 183 ? 25.114 -10.824 -29.008 1.00 78.12 183 ASN A N 1
ATOM 1488 C CA . ASN A 1 183 ? 24.659 -12.041 -29.699 1.00 78.12 183 ASN A CA 1
ATOM 1489 C C . ASN A 1 183 ? 23.855 -12.979 -28.776 1.00 78.12 183 ASN A C 1
ATOM 1491 O O . ASN A 1 183 ? 24.044 -14.194 -28.793 1.00 78.12 183 ASN A O 1
ATOM 1495 N N . VAL A 1 184 ? 22.996 -12.401 -27.934 1.00 78.69 184 VAL A N 1
ATOM 1496 C CA . VAL A 1 184 ? 22.112 -13.148 -27.034 1.00 78.69 184 VAL A CA 1
ATOM 1497 C C . VAL A 1 184 ? 20.696 -13.007 -27.560 1.00 78.69 184 VAL A C 1
ATOM 1499 O O . VAL A 1 184 ? 20.182 -11.889 -27.589 1.00 78.69 184 VAL A O 1
ATOM 1502 N N . ASP A 1 185 ? 20.059 -14.110 -27.941 1.00 71.50 185 ASP A N 1
ATOM 1503 C CA . ASP A 1 185 ? 18.630 -14.102 -28.246 1.00 71.50 185 ASP A CA 1
ATOM 1504 C C . ASP A 1 185 ? 17.835 -13.807 -26.968 1.00 71.50 185 ASP A C 1
ATOM 1506 O O . ASP A 1 185 ? 18.075 -14.388 -25.906 1.00 71.50 185 ASP A O 1
ATOM 1510 N N . LEU A 1 186 ? 16.900 -12.859 -27.053 1.00 68.25 186 LEU A N 1
ATOM 1511 C CA . LEU A 1 186 ? 15.940 -12.621 -25.981 1.00 68.25 186 LEU A CA 1
ATOM 1512 C C . LEU A 1 186 ? 14.865 -13.704 -26.072 1.00 68.25 186 LEU A C 1
ATOM 1514 O O . LEU A 1 186 ? 13.859 -13.518 -26.752 1.00 68.25 186 LEU A O 1
ATOM 1518 N N . ASP A 1 187 ? 15.074 -14.819 -25.373 1.00 70.31 187 ASP A N 1
ATOM 1519 C CA . ASP A 1 187 ? 14.054 -15.849 -25.135 1.00 70.31 187 ASP A CA 1
ATOM 1520 C C . ASP A 1 187 ? 12.982 -15.320 -24.157 1.00 70.31 187 ASP A C 1
ATOM 1522 O O . ASP A 1 187 ? 12.827 -15.812 -23.041 1.00 70.31 187 ASP A O 1
ATOM 1526 N N . MET A 1 188 ? 12.276 -14.255 -24.543 1.00 77.00 188 MET A N 1
ATOM 1527 C CA . MET A 1 188 ? 11.158 -13.671 -23.799 1.00 77.00 188 MET A CA 1
ATOM 1528 C C . MET A 1 188 ? 9.946 -13.574 -24.716 1.00 77.00 188 MET A C 1
ATOM 1530 O O . MET A 1 188 ? 10.023 -12.969 -25.789 1.00 77.00 188 MET A O 1
ATOM 1534 N N . ASP A 1 189 ? 8.818 -14.134 -24.286 1.00 83.44 189 ASP A N 1
ATOM 1535 C CA . ASP A 1 189 ? 7.560 -13.952 -25.004 1.00 83.44 189 ASP A CA 1
ATOM 1536 C C . ASP A 1 189 ? 6.908 -12.585 -24.688 1.00 83.44 189 ASP A C 1
ATOM 1538 O O . ASP A 1 189 ? 7.416 -11.770 -23.911 1.00 83.44 189 ASP A O 1
ATOM 1542 N N . GLU A 1 190 ? 5.766 -12.291 -25.319 1.00 82.31 190 GLU A N 1
ATOM 1543 C CA . GLU A 1 190 ? 5.051 -11.025 -25.099 1.00 82.31 190 GLU A CA 1
ATOM 1544 C C . GLU A 1 190 ? 4.614 -10.835 -23.632 1.00 82.31 190 GLU A C 1
ATOM 1546 O O . GLU A 1 190 ? 4.577 -9.705 -23.132 1.00 82.31 190 GLU A O 1
ATOM 1551 N N . ASN A 1 191 ? 4.276 -11.918 -22.929 1.00 85.94 191 ASN A N 1
ATOM 1552 C CA . ASN A 1 191 ? 3.854 -11.861 -21.534 1.00 85.94 191 ASN A CA 1
ATOM 1553 C C . ASN A 1 191 ? 5.045 -11.610 -20.614 1.00 85.94 191 ASN A C 1
ATOM 1555 O O . ASN A 1 191 ? 4.952 -10.729 -19.757 1.00 85.94 191 ASN A O 1
ATOM 1559 N N . ASP A 1 192 ? 6.159 -12.312 -20.821 1.00 85.75 192 ASP A N 1
ATOM 1560 C CA . ASP A 1 192 ? 7.409 -12.083 -20.089 1.00 85.75 192 ASP A CA 1
ATOM 1561 C C . ASP A 1 192 ? 7.838 -10.620 -20.216 1.00 85.75 192 ASP A C 1
ATOM 1563 O O . ASP A 1 192 ? 8.202 -9.963 -19.236 1.00 85.75 192 ASP A O 1
ATOM 1567 N N . PHE A 1 193 ? 7.706 -10.072 -21.426 1.00 85.88 193 PHE A N 1
ATOM 1568 C CA . PHE A 1 193 ? 8.022 -8.682 -21.702 1.00 85.88 193 PHE A CA 1
ATOM 1569 C C . PHE A 1 193 ? 7.122 -7.704 -20.935 1.00 85.88 193 PHE A C 1
ATOM 1571 O O . PHE A 1 193 ? 7.607 -6.755 -20.312 1.00 85.88 193 PHE A O 1
ATOM 1578 N N . LYS A 1 194 ? 5.801 -7.928 -20.950 1.00 88.75 194 LYS A N 1
ATOM 1579 C CA . LYS A 1 194 ? 4.842 -7.103 -20.196 1.00 88.75 194 LYS A CA 1
ATOM 1580 C C . LYS A 1 194 ? 5.106 -7.161 -18.694 1.00 88.75 194 LYS A C 1
ATOM 1582 O O . LYS A 1 194 ? 5.043 -6.121 -18.041 1.00 88.75 194 LYS A O 1
ATOM 1587 N N . VAL A 1 195 ? 5.415 -8.344 -18.163 1.00 91.81 195 VAL A N 1
ATOM 1588 C CA . VAL A 1 195 ? 5.756 -8.529 -16.747 1.00 91.81 195 VAL A CA 1
ATOM 1589 C C . VAL A 1 195 ? 7.012 -7.736 -16.396 1.00 91.81 195 VAL A C 1
ATOM 1591 O O . VAL A 1 195 ? 6.979 -6.974 -15.433 1.00 91.81 195 VAL A O 1
ATOM 1594 N N . GLU A 1 196 ? 8.082 -7.823 -17.188 1.00 92.12 196 GLU A N 1
ATOM 1595 C CA . GLU A 1 196 ? 9.316 -7.078 -16.903 1.00 92.12 196 GLU A CA 1
ATOM 1596 C C . GLU A 1 196 ? 9.113 -5.557 -16.984 1.00 92.12 196 GLU A C 1
ATOM 1598 O O . GLU A 1 196 ? 9.595 -4.820 -16.123 1.00 92.12 196 GLU A O 1
ATOM 1603 N N . MET A 1 197 ? 8.359 -5.061 -17.973 1.00 94.69 197 MET A N 1
ATOM 1604 C CA . MET A 1 197 ? 8.044 -3.626 -18.059 1.00 94.69 197 MET A CA 1
ATOM 1605 C C . MET A 1 197 ? 7.217 -3.146 -16.871 1.00 94.69 197 MET A C 1
ATOM 1607 O O . MET A 1 197 ? 7.439 -2.041 -16.371 1.00 94.69 197 MET A O 1
ATOM 1611 N N . LEU A 1 198 ? 6.300 -3.981 -16.391 1.00 96.69 198 LEU A N 1
ATOM 1612 C CA . LEU A 1 198 ? 5.520 -3.671 -15.209 1.00 96.69 198 LEU A CA 1
ATOM 1613 C C . LEU A 1 198 ? 6.390 -3.641 -13.945 1.00 96.69 198 LEU A C 1
ATOM 1615 O O . LEU A 1 198 ? 6.279 -2.702 -13.156 1.00 96.69 198 LEU A O 1
ATOM 1619 N N . GLU A 1 199 ? 7.289 -4.613 -13.758 1.00 96.12 199 GLU A N 1
ATOM 1620 C CA . GLU A 1 199 ? 8.256 -4.585 -12.652 1.00 96.12 199 GLU A CA 1
ATOM 1621 C C . GLU A 1 199 ? 9.129 -3.329 -12.706 1.00 96.12 199 GLU A C 1
ATOM 1623 O O . GLU A 1 199 ? 9.334 -2.674 -11.684 1.00 96.12 199 GLU A O 1
ATOM 1628 N N . GLU A 1 200 ? 9.588 -2.939 -13.896 1.00 95.69 200 GLU A N 1
ATOM 1629 C CA . GLU A 1 200 ? 10.355 -1.709 -14.078 1.00 95.69 200 GLU A CA 1
ATOM 1630 C C . GLU A 1 200 ? 9.532 -0.462 -13.710 1.00 95.69 200 GLU A C 1
ATOM 1632 O O . GLU A 1 200 ? 10.051 0.433 -13.035 1.00 95.69 200 GLU A O 1
ATOM 1637 N N . ALA A 1 201 ? 8.242 -0.417 -14.059 1.00 97.75 201 ALA A N 1
ATOM 1638 C CA . ALA A 1 201 ? 7.338 0.653 -13.640 1.00 97.75 201 ALA A CA 1
ATOM 1639 C C . ALA A 1 201 ? 7.180 0.702 -12.109 1.00 97.75 201 ALA A C 1
ATOM 1641 O O . ALA A 1 201 ? 7.253 1.782 -11.518 1.00 97.75 201 ALA A O 1
ATOM 1642 N N . TYR A 1 202 ? 7.050 -0.449 -11.436 1.00 97.38 202 TYR A N 1
ATOM 1643 C CA . TYR A 1 202 ? 7.051 -0.514 -9.969 1.00 97.38 202 TYR A CA 1
ATOM 1644 C C . TYR A 1 202 ? 8.366 0.000 -9.366 1.00 97.38 202 TYR A C 1
ATOM 1646 O O . TYR A 1 202 ? 8.328 0.753 -8.389 1.00 97.38 202 TYR A O 1
ATOM 1654 N N . ARG A 1 203 ? 9.525 -0.355 -9.943 1.00 94.94 203 ARG A N 1
ATOM 1655 C CA . ARG A 1 203 ? 10.845 0.134 -9.494 1.00 94.94 203 ARG A CA 1
ATOM 1656 C C . ARG A 1 203 ? 10.975 1.646 -9.657 1.00 94.94 203 ARG A C 1
ATOM 1658 O O . ARG A 1 203 ? 11.449 2.324 -8.746 1.00 94.94 203 ARG A O 1
ATOM 1665 N N . MET A 1 204 ? 10.577 2.186 -10.811 1.00 95.31 204 MET A N 1
ATOM 1666 C CA . MET A 1 204 ? 10.554 3.633 -11.057 1.00 95.31 204 MET A CA 1
ATOM 1667 C C . MET A 1 204 ? 9.638 4.328 -10.053 1.00 95.31 204 MET A C 1
ATOM 1669 O O . MET A 1 204 ? 10.042 5.303 -9.420 1.00 95.31 204 MET A O 1
ATOM 1673 N N . ARG A 1 205 ? 8.448 3.766 -9.817 1.00 96.44 205 ARG A N 1
ATOM 1674 C CA . ARG A 1 205 ? 7.492 4.366 -8.896 1.00 96.44 205 ARG A CA 1
ATOM 1675 C C . ARG A 1 205 ? 7.935 4.348 -7.442 1.00 96.44 205 ARG A C 1
ATOM 1677 O O . ARG A 1 205 ? 7.723 5.327 -6.731 1.00 96.44 205 ARG A O 1
ATOM 1684 N N . GLY A 1 206 ? 8.540 3.248 -7.000 1.00 94.56 206 GLY A N 1
ATOM 1685 C CA . GLY A 1 206 ? 9.088 3.126 -5.652 1.00 94.56 206 GLY A CA 1
ATOM 1686 C C . GLY A 1 206 ? 10.140 4.197 -5.370 1.00 94.56 206 GLY A C 1
ATOM 1687 O 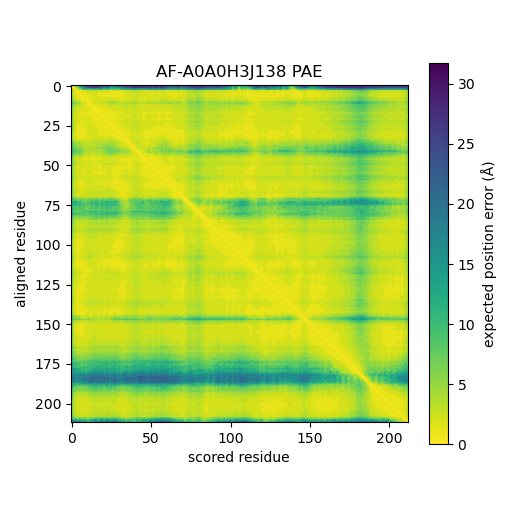O . GLY A 1 206 ? 10.085 4.834 -4.321 1.00 94.56 206 GLY A O 1
ATOM 1688 N N . ARG A 1 207 ? 11.030 4.458 -6.338 1.00 92.38 207 ARG A N 1
ATOM 1689 C CA . ARG A 1 207 ? 12.017 5.546 -6.251 1.00 92.38 207 ARG A CA 1
ATOM 1690 C C . ARG A 1 207 ? 11.339 6.908 -6.125 1.00 92.38 207 ARG A C 1
ATOM 1692 O O . ARG A 1 207 ? 11.585 7.612 -5.152 1.00 92.38 207 ARG A O 1
ATOM 1699 N N . ASP A 1 208 ? 10.405 7.234 -7.018 1.00 93.56 208 ASP A N 1
ATOM 1700 C CA . ASP A 1 208 ? 9.696 8.523 -6.986 1.00 93.56 208 ASP A CA 1
ATOM 1701 C C . ASP A 1 208 ? 8.946 8.776 -5.669 1.00 93.56 208 ASP A C 1
ATOM 1703 O O . ASP A 1 208 ? 8.834 9.921 -5.236 1.00 93.56 208 ASP A O 1
ATOM 1707 N N . ILE A 1 209 ? 8.417 7.731 -5.022 1.00 92.44 209 ILE A N 1
ATOM 1708 C CA . ILE A 1 209 ? 7.763 7.849 -3.709 1.00 92.44 209 ILE A CA 1
ATOM 1709 C C . ILE A 1 209 ? 8.784 8.134 -2.604 1.00 92.44 209 ILE A C 1
ATOM 1711 O O . ILE A 1 209 ? 8.501 8.935 -1.718 1.00 92.44 209 ILE A O 1
ATOM 1715 N N . ASN A 1 210 ? 9.959 7.506 -2.645 1.00 83.69 210 ASN A N 1
ATOM 1716 C CA . ASN A 1 210 ? 10.988 7.682 -1.618 1.00 83.69 210 ASN A CA 1
ATOM 1717 C C . ASN A 1 210 ? 11.674 9.061 -1.677 1.00 83.69 210 ASN A C 1
ATOM 1719 O O . ASN A 1 210 ? 12.272 9.473 -0.686 1.00 83.69 210 ASN A O 1
ATOM 1723 N N . HIS A 1 211 ? 11.563 9.781 -2.799 1.00 72.56 211 HIS A N 1
ATOM 1724 C CA . HIS A 1 211 ? 12.095 11.140 -2.977 1.00 72.56 211 HIS A CA 1
ATOM 1725 C C . HIS A 1 211 ? 11.119 12.274 -2.604 1.00 72.56 211 HIS A C 1
ATOM 1727 O O . HIS A 1 211 ? 11.459 13.443 -2.796 1.00 72.56 211 HIS A O 1
ATOM 1733 N N . LYS A 1 212 ? 9.915 11.957 -2.107 1.00 61.88 212 LYS A N 1
ATOM 1734 C CA . LYS A 1 212 ? 8.914 12.936 -1.642 1.00 61.88 212 LYS A CA 1
ATOM 1735 C C . LYS A 1 212 ? 8.994 13.176 -0.139 1.00 61.88 212 LYS A C 1
ATOM 1737 O O . LYS A 1 212 ? 8.807 14.347 0.254 1.00 61.88 212 LYS A O 1
#

Solvent-accessible surface area (backbone atoms only — not comparable to full-atom values): 11516 Å² total; per-residue (Å²): 132,81,53,55,38,37,30,40,32,51,51,81,56,54,68,68,61,49,53,48,46,35,55,78,72,57,43,41,28,38,36,33,33,40,60,68,50,67,50,89,49,74,80,40,38,61,61,16,52,76,50,35,41,56,55,36,47,75,71,69,21,46,66,42,85,36,18,89,30,57,22,80,79,45,90,88,20,39,47,100,85,70,44,68,24,63,70,41,39,65,68,34,68,56,28,47,52,39,53,54,53,51,50,53,41,40,76,74,67,45,39,37,28,41,34,46,56,50,53,55,48,87,72,28,57,66,42,60,53,51,41,46,56,37,41,79,68,70,27,47,41,37,37,44,71,49,93,91,38,69,41,45,56,65,56,44,50,54,50,39,47,60,77,39,42,71,62,49,55,53,50,52,53,48,53,54,52,52,26,64,75,66,75,44,82,77,93,59,55,77,64,57,49,52,52,52,52,49,52,51,32,43,54,54,48,44,46,61,49,73,75,109

Foldseek 3Di:
DALEEEAAACALPDPVQVVVLCVLLVAQEEEEQALQQDDPPPSSRCSRQVNVCVVCVVVNHHYHYLNVQRNQDDQVQADPVSFRFLVSSVVDPSNVVVLVVVSVCVVVPGHYYYYDHDLDLLLDCCLLRRVVVCVVVNRWYWYDNHSPDIDTSVNSLVVLCVVCVVVLVVVVVVVVVVCVVVVHDPPADPVSSSVVSSVVSSRVSSRVSRVD

Secondary structure (DSSP, 8-state):
---EEEEEE-TT--HHHHHHHHHHTT--EEEE--SS----SHHHHTTSHHHHHHHHHHTT-EEEE-HHHH-S--TTSB-TTSSB-HHHHHH-HHHHHHHHHHHHHHHTT--EEEEES-SSGGGSHIIIIIIHHHHHTT-EEEEEEETTEEEEHHHHHHHHHHHTHHHHHHHHHHHHHHHHHHT------HHHHHHHHHHHHHHHHHHHHHT-

Sequence (212 aa):
MGNLCYTVGYSNRKLEDFIKLLSDYKINCIVDVRSIPHSNYEGAAVYNRDNIKKILNKQGIYYIYMGKELGARNEECIDEKGEISYESIRKNHSYKRGIERLMHGIEKGYNIAMMCVEKDPVNCHRAILIAHDLKKRNIYVKHILEENLVKSQGDIEEEIMDIYRVQLIKKVAQFSINSIMNNVDLDMDENDFKVEMLEEAYRMRGRDINHK

pLDDT: mean 93.17, std 7.66, range [46.69, 98.81]

InterPro domains:
  IPR007438 Protein of unknown function DUF488 [PF04343] (14-130)
  IPR014519 Uncharacterised conserved protein UCP024492 [PIRSF024492] (3-178)

Nearest PDB structures (foldseek):
  4n1a-assembly3_E  TM=3.012E-01  e=1.053E+00  Thermomonospora curvata DSM 43183
  3fdi-assembly1_A  TM=1.940E-01  e=3.903E-01  Eubacterium ventriosum ATCC 27560
  6lfc-assembly2_B  TM=5.312E-01  e=8.117E+00  Escherichia coli
  5jvf-assembly1_A  TM=3.449E-01  e=8.605E+00  Pseudomonas aeruginosa PAO1

Mean predicted aligned error: 4.22 Å

Organism: NCBI:txid1262449